Protein AF-A0A0P9F5Q3-F1 (afdb_monomer_lite)

Foldseek 3Di:
DPADPPQADQWAWADQPPDDVPPDQFFTWTDDFQWTKGWRAADPDPPPDWGKTKIKIKFKDFLLDTGNVSFPHWGWNDGDNFKTWIWTHHDQKTKIWMWGDDHRPDIDIDIDMDPTPDMDIDIDIDTGTGPPCPPPQQDWDWDDDPAAIFIARNPGGTPDGDDDPDDDQADDDDDDDDDSVVVNDDHDRDDPPD

Secondary structure (DSSP, 8-state):
-PPPSSS--TT-EE--TT-BTTTB-PPEEEE-SSEEEEEE-----SSTT----EEEEEEEEETTB-SGGGSSEEEEEEE-SSEEEEEEEETTEEEEEEEEEETTTEEEEEEEEES-S-EEEEEEEEE--STT--S----EEEEEETTEEEEEETTTEEEEEE--SS--S-----SSSPPHHHHHS--PPPPS--

Structure (mmCIF, N/CA/C/O backbone):
data_AF-A0A0P9F5Q3-F1
#
_entry.id   AF-A0A0P9F5Q3-F1
#
loop_
_atom_site.group_PDB
_atom_site.id
_atom_site.type_symbol
_atom_site.label_atom_id
_atom_site.label_alt_id
_atom_site.label_comp_id
_atom_site.label_asym_id
_atom_site.label_entity_id
_atom_site.label_seq_id
_atom_site.pdbx_PDB_ins_code
_atom_site.Cartn_x
_atom_site.Cartn_y
_atom_site.Cartn_z
_atom_site.occupancy
_atom_site.B_iso_or_equiv
_atom_site.auth_seq_id
_atom_site.auth_comp_id
_atom_site.auth_asym_id
_atom_site.auth_atom_id
_atom_site.pdbx_PDB_model_num
ATOM 1 N N . MET A 1 1 ? -17.879 12.927 4.476 1.00 41.53 1 MET A N 1
ATOM 2 C CA . MET A 1 1 ? -17.386 14.194 5.060 1.00 41.53 1 MET A CA 1
ATOM 3 C C . MET A 1 1 ? -16.219 14.690 4.220 1.00 41.53 1 MET A C 1
ATOM 5 O O . MET A 1 1 ? -15.557 13.841 3.629 1.00 41.53 1 MET A O 1
ATOM 9 N N . PRO A 1 2 ? -15.977 16.007 4.103 1.00 40.19 2 PRO A N 1
ATOM 10 C CA . PRO A 1 2 ? -14.722 16.487 3.540 1.00 40.19 2 PRO A CA 1
ATOM 11 C C . PRO A 1 2 ? -13.557 15.996 4.407 1.00 40.19 2 PRO A C 1
ATOM 13 O O . PRO A 1 2 ? -13.661 15.913 5.628 1.00 40.19 2 PRO A O 1
ATOM 16 N N . PHE A 1 3 ? -12.488 15.606 3.731 1.00 48.81 3 PHE A N 1
ATOM 17 C CA . PHE A 1 3 ? -11.283 15.021 4.298 1.00 48.81 3 PHE A CA 1
ATOM 18 C C . PHE A 1 3 ? -10.510 16.096 5.103 1.00 48.81 3 PHE A C 1
ATOM 20 O O . PHE A 1 3 ? -10.423 17.225 4.608 1.00 48.81 3 PHE A O 1
ATOM 27 N N . PRO A 1 4 ? -10.023 15.829 6.334 1.00 51.34 4 PRO A N 1
ATOM 28 C CA . PRO A 1 4 ? -9.535 16.879 7.232 1.00 51.34 4 PRO A CA 1
ATOM 29 C C . PRO A 1 4 ? -8.265 17.557 6.675 1.00 51.34 4 PRO A C 1
ATOM 31 O O . PRO A 1 4 ? -7.307 16.859 6.344 1.00 51.34 4 PRO A O 1
ATOM 34 N N . PRO A 1 5 ? -8.246 18.899 6.545 1.00 50.94 5 PRO A N 1
ATOM 35 C CA . PRO A 1 5 ? -7.195 19.630 5.828 1.00 50.94 5 PRO A CA 1
ATOM 36 C C . PRO A 1 5 ? -5.817 19.638 6.512 1.00 50.94 5 PRO A C 1
ATOM 38 O O . PRO A 1 5 ? -4.830 19.839 5.810 1.00 50.94 5 PRO A O 1
ATOM 41 N N . ASP A 1 6 ? -5.740 19.374 7.822 1.00 57.91 6 ASP A N 1
ATOM 42 C CA . ASP A 1 6 ? -4.493 19.473 8.605 1.00 57.91 6 ASP A CA 1
ATOM 43 C C . ASP A 1 6 ? -4.018 18.136 9.215 1.00 57.91 6 ASP A C 1
ATOM 45 O O . ASP A 1 6 ? -2.893 18.050 9.698 1.00 57.91 6 ASP A O 1
ATOM 49 N N . ASP A 1 7 ? -4.835 17.077 9.152 1.00 59.09 7 ASP A N 1
ATOM 50 C CA . ASP A 1 7 ? -4.537 15.759 9.753 1.00 59.09 7 ASP A CA 1
ATOM 51 C C . ASP A 1 7 ? -4.041 14.722 8.729 1.00 59.09 7 ASP A C 1
ATOM 53 O O . ASP A 1 7 ? -3.937 13.525 9.012 1.00 59.09 7 ASP A O 1
ATOM 57 N N . TYR A 1 8 ? -3.743 15.159 7.505 1.00 55.00 8 TYR A N 1
ATOM 58 C CA . TYR A 1 8 ? -3.221 14.302 6.450 1.00 55.00 8 TYR A CA 1
ATOM 59 C C . TYR A 1 8 ? -2.423 15.099 5.436 1.00 55.00 8 TYR A C 1
ATOM 61 O O . TYR A 1 8 ? -2.858 16.154 4.982 1.00 55.00 8 TYR A O 1
ATOM 69 N N . THR A 1 9 ? -1.301 14.541 4.996 1.00 54.16 9 THR A N 1
ATOM 70 C CA . THR A 1 9 ? -0.573 15.039 3.833 1.00 54.16 9 THR A CA 1
ATOM 71 C C . THR A 1 9 ? -1.152 14.368 2.582 1.00 54.16 9 THR A C 1
ATOM 73 O O . THR A 1 9 ? -0.770 13.231 2.270 1.00 54.16 9 THR A O 1
ATOM 76 N N . PRO A 1 10 ? -2.078 15.004 1.828 1.00 52.25 10 PRO A N 1
ATOM 77 C CA . PRO A 1 10 ? -2.448 14.485 0.521 1.00 52.25 10 PRO A CA 1
ATOM 78 C C . PRO A 1 10 ? -1.175 14.371 -0.316 1.00 52.25 10 PRO A C 1
ATOM 80 O O . PRO A 1 10 ? -0.443 15.344 -0.485 1.00 52.25 10 PRO A O 1
ATOM 83 N N . HIS A 1 11 ? -0.908 13.160 -0.814 1.00 60.78 11 HIS A N 1
ATOM 84 C CA . HIS A 1 11 ? 0.294 12.809 -1.580 1.00 60.78 11 HIS A CA 1
ATOM 85 C C . HIS A 1 11 ? 1.592 12.655 -0.765 1.00 60.78 11 HIS A C 1
ATOM 87 O O . HIS A 1 11 ? 2.673 12.988 -1.259 1.00 60.78 11 HIS A O 1
ATOM 93 N N . GLY A 1 12 ? 1.506 12.103 0.451 1.00 69.00 12 GLY A N 1
ATOM 94 C CA . GLY A 1 12 ? 2.666 11.569 1.167 1.00 69.00 12 GLY A CA 1
ATOM 95 C C . GLY A 1 12 ? 3.555 10.674 0.290 1.00 69.00 12 GLY A C 1
ATOM 96 O O . GLY A 1 12 ? 3.093 10.022 -0.650 1.00 69.00 12 GLY A O 1
ATOM 97 N N . TYR A 1 13 ? 4.852 10.657 0.576 1.00 78.81 13 TYR A N 1
ATOM 98 C CA . TYR A 1 13 ? 5.831 9.840 -0.138 1.00 78.81 13 TYR A CA 1
ATOM 99 C C . TYR A 1 13 ? 6.798 9.202 0.852 1.00 78.81 13 TYR A C 1
ATOM 101 O O . TYR A 1 13 ? 7.083 9.787 1.899 1.00 78.81 13 TYR A O 1
ATOM 109 N N . LEU A 1 14 ? 7.290 8.022 0.485 1.00 81.88 14 LEU A N 1
ATOM 110 C CA . LEU A 1 14 ? 8.455 7.399 1.099 1.00 81.88 14 LEU A CA 1
ATOM 111 C C . LEU A 1 14 ? 9.639 7.591 0.152 1.00 81.88 14 LEU A C 1
ATOM 113 O O . LEU A 1 14 ? 9.495 7.492 -1.071 1.00 81.88 14 LEU A O 1
ATOM 117 N N . ASP A 1 15 ? 10.790 7.922 0.720 1.00 78.81 15 ASP A N 1
ATOM 118 C CA . ASP A 1 15 ? 12.027 8.094 -0.021 1.00 78.81 15 ASP A CA 1
ATOM 119 C C . ASP A 1 15 ? 12.494 6.738 -0.541 1.00 78.81 15 ASP A C 1
ATOM 121 O O . ASP A 1 15 ? 12.524 5.749 0.187 1.00 78.81 15 ASP A O 1
ATOM 125 N N . VAL A 1 16 ? 12.830 6.698 -1.826 1.00 77.50 16 VAL A N 1
ATOM 126 C CA . VAL A 1 16 ? 13.394 5.520 -2.481 1.00 77.50 16 VAL A CA 1
ATOM 127 C C . VAL A 1 16 ? 14.864 5.865 -2.698 1.00 77.50 16 VAL A C 1
ATOM 129 O O . VAL A 1 16 ? 15.156 6.613 -3.631 1.00 77.50 16 VAL A O 1
ATOM 132 N N . PRO A 1 17 ? 15.804 5.378 -1.865 1.00 70.06 17 PRO A N 1
ATOM 133 C CA . PRO A 1 17 ? 17.168 5.915 -1.810 1.00 70.06 17 PRO A CA 1
ATOM 134 C C . PRO A 1 17 ? 17.915 5.882 -3.146 1.00 70.06 17 PRO A C 1
ATOM 136 O O . PRO A 1 17 ? 18.711 6.770 -3.447 1.00 70.06 17 PRO A O 1
ATOM 139 N N . ALA A 1 18 ? 17.660 4.859 -3.966 1.00 68.75 18 ALA A N 1
ATOM 140 C CA . ALA A 1 18 ? 18.261 4.737 -5.287 1.00 68.75 18 ALA A CA 1
ATOM 141 C C . ALA A 1 18 ? 17.457 5.425 -6.405 1.00 68.75 18 ALA A C 1
ATOM 143 O O . ALA A 1 18 ? 17.913 5.422 -7.549 1.00 68.75 18 ALA A O 1
ATOM 144 N N . HIS A 1 19 ? 16.289 6.015 -6.124 1.00 68.69 19 HIS A N 1
ATOM 145 C CA . HIS A 1 19 ? 15.490 6.692 -7.139 1.00 68.69 19 HIS A CA 1
ATOM 146 C C . HIS A 1 19 ? 16.245 7.890 -7.698 1.00 68.69 19 HIS A C 1
ATOM 148 O O . HIS A 1 19 ? 16.453 8.915 -7.050 1.00 68.69 19 HIS A O 1
ATOM 154 N N . THR A 1 20 ? 16.590 7.787 -8.974 1.00 59.16 20 THR A N 1
ATOM 155 C CA . THR A 1 20 ? 17.034 8.933 -9.749 1.00 59.16 20 THR A CA 1
ATOM 156 C C . THR A 1 20 ? 16.387 8.837 -11.115 1.00 59.16 20 THR A C 1
ATOM 158 O O 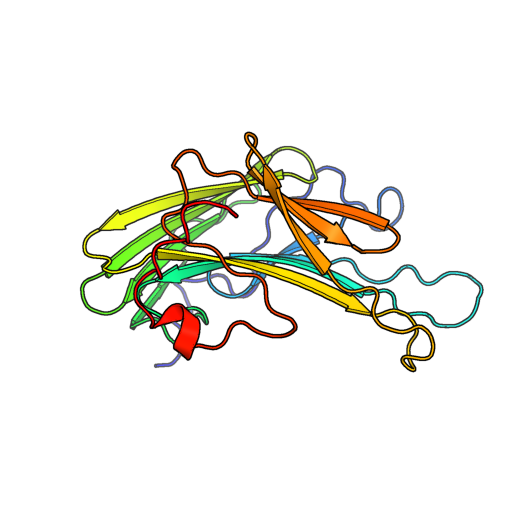. THR A 1 20 ? 16.547 7.851 -11.830 1.00 59.16 20 THR A O 1
ATOM 161 N N . ARG A 1 21 ? 15.703 9.901 -11.542 1.00 57.97 21 ARG A N 1
ATOM 162 C CA . ARG A 1 21 ? 15.015 9.920 -12.843 1.00 57.97 21 ARG A CA 1
ATOM 163 C C . ARG A 1 21 ? 15.916 9.527 -14.030 1.00 57.97 21 ARG A C 1
ATOM 165 O O . ARG A 1 21 ? 15.401 9.129 -15.067 1.00 57.97 21 ARG A O 1
ATOM 172 N N . LYS A 1 22 ? 17.241 9.677 -13.898 1.00 51.53 22 LYS A N 1
ATOM 173 C CA . LYS A 1 22 ? 18.222 9.478 -14.974 1.00 51.53 22 LYS A CA 1
ATOM 174 C C . LYS A 1 22 ? 19.127 8.247 -14.819 1.00 51.53 22 LYS A C 1
ATOM 176 O O . LYS A 1 22 ? 19.555 7.734 -15.845 1.00 51.53 22 LYS A O 1
ATOM 181 N N . LEU A 1 23 ? 19.462 7.810 -13.599 1.00 48.75 23 LEU A N 1
ATOM 182 C CA . LEU A 1 23 ? 20.447 6.731 -13.387 1.00 48.75 23 LEU A CA 1
ATOM 183 C C . LEU A 1 23 ? 19.798 5.424 -12.935 1.00 48.75 23 LEU A C 1
ATOM 185 O O . LEU A 1 23 ? 20.315 4.360 -13.256 1.00 48.75 23 LEU A O 1
ATOM 189 N N . ASN A 1 24 ? 18.673 5.495 -12.223 1.00 55.97 24 ASN A N 1
ATOM 190 C CA . ASN A 1 24 ? 17.935 4.317 -11.804 1.00 55.97 24 ASN A CA 1
ATOM 191 C C . ASN A 1 24 ? 16.433 4.636 -11.735 1.00 55.97 24 ASN A C 1
ATOM 193 O O . ASN A 1 24 ? 15.977 5.270 -10.775 1.00 55.97 24 ASN A O 1
ATOM 197 N N . PRO A 1 25 ? 15.656 4.232 -12.751 1.00 53.34 25 PRO A N 1
ATOM 198 C CA . PRO A 1 25 ? 14.246 4.576 -12.898 1.00 53.34 25 PRO A CA 1
ATOM 199 C C . PRO A 1 25 ? 13.336 3.746 -11.997 1.00 53.34 25 PRO A C 1
ATOM 201 O O . PRO A 1 25 ? 12.232 3.371 -12.391 1.00 53.34 25 PRO A O 1
ATOM 204 N N . LEU A 1 26 ? 13.799 3.448 -10.787 1.00 63.12 26 LEU A N 1
ATOM 205 C CA . LEU A 1 26 ? 12.941 2.924 -9.743 1.00 63.12 26 LEU A CA 1
ATOM 206 C C . LEU A 1 26 ? 11.756 3.872 -9.586 1.00 63.12 26 LEU A C 1
ATOM 208 O O . LEU A 1 26 ? 11.912 5.089 -9.681 1.00 63.12 26 LEU A O 1
ATOM 212 N N . GLY A 1 27 ? 10.558 3.332 -9.412 1.00 66.75 27 GLY A N 1
ATOM 213 C CA . GLY A 1 27 ? 9.369 4.142 -9.210 1.00 66.75 27 GLY A CA 1
ATOM 214 C C . GLY A 1 27 ? 9.485 4.968 -7.930 1.00 66.75 27 GLY A C 1
ATOM 215 O O . GLY A 1 27 ? 10.246 4.632 -7.027 1.00 66.75 27 GLY A O 1
ATOM 216 N N . VAL A 1 28 ? 8.714 6.049 -7.836 1.00 74.44 28 VAL A N 1
ATOM 217 C CA . VAL A 1 28 ? 8.544 6.765 -6.560 1.00 74.44 28 VAL A CA 1
ATOM 218 C C . VAL A 1 28 ? 7.416 6.098 -5.788 1.00 74.44 28 VAL A C 1
ATOM 220 O O . VAL A 1 28 ? 6.356 5.847 -6.366 1.00 74.44 28 VAL A O 1
ATOM 223 N N . LEU A 1 29 ? 7.611 5.851 -4.495 1.00 85.12 29 LEU A N 1
ATOM 224 C CA . LEU A 1 29 ? 6.584 5.282 -3.632 1.00 85.12 29 LEU A CA 1
ATOM 225 C C . LEU A 1 29 ? 5.705 6.403 -3.059 1.00 85.12 29 LEU A C 1
ATOM 227 O O . LEU A 1 29 ? 6.156 7.228 -2.264 1.00 85.12 29 LEU A O 1
ATOM 231 N N . ARG A 1 30 ? 4.449 6.474 -3.508 1.00 85.12 30 ARG A N 1
ATOM 232 C CA . ARG A 1 30 ? 3.496 7.531 -3.126 1.00 85.12 30 ARG A CA 1
ATOM 233 C C . ARG A 1 30 ? 2.290 6.952 -2.414 1.00 85.12 30 ARG A C 1
ATOM 235 O O . ARG A 1 30 ? 1.864 5.848 -2.754 1.00 85.12 30 ARG A O 1
ATOM 242 N N . SER A 1 31 ? 1.724 7.709 -1.480 1.00 86.38 31 SER A N 1
ATOM 243 C CA . SER A 1 31 ? 0.493 7.302 -0.819 1.00 86.38 31 SER A CA 1
ATOM 244 C C . SER A 1 31 ? -0.640 7.168 -1.839 1.00 86.38 31 SER A C 1
ATOM 246 O O . SER A 1 31 ? -0.791 7.970 -2.770 1.00 86.38 31 SER A O 1
ATOM 248 N N . HIS A 1 32 ? -1.411 6.099 -1.692 1.00 86.81 32 HIS A N 1
ATOM 249 C CA . HIS A 1 32 ? -2.555 5.768 -2.522 1.00 86.81 32 HIS A CA 1
ATOM 250 C C . HIS A 1 32 ? -3.609 5.096 -1.644 1.00 86.81 32 HIS A C 1
ATOM 252 O O . HIS A 1 32 ? -3.440 3.950 -1.236 1.00 86.81 32 HIS A O 1
ATOM 258 N N . ASP A 1 33 ? -4.677 5.838 -1.347 1.00 89.50 33 ASP A N 1
ATOM 259 C CA . ASP A 1 33 ? -5.628 5.504 -0.285 1.00 89.50 33 ASP A CA 1
ATOM 260 C C . ASP A 1 33 ? -4.909 5.204 1.051 1.00 89.50 33 ASP A C 1
ATOM 262 O O . ASP A 1 33 ? -3.912 5.855 1.365 1.00 89.50 33 ASP A O 1
ATOM 266 N N . ALA A 1 34 ? -5.400 4.240 1.835 1.00 90.94 34 ALA A N 1
ATOM 267 C CA . ALA A 1 34 ? -4.752 3.731 3.042 1.00 90.94 34 ALA A CA 1
ATOM 268 C C . ALA A 1 34 ? -3.584 2.784 2.697 1.00 90.94 34 ALA A C 1
ATOM 270 O O . ALA A 1 34 ? -3.550 1.616 3.098 1.00 90.94 34 ALA A O 1
ATOM 271 N N . GLY A 1 35 ? -2.642 3.269 1.892 1.00 91.81 35 GLY A N 1
ATOM 272 C CA . GLY A 1 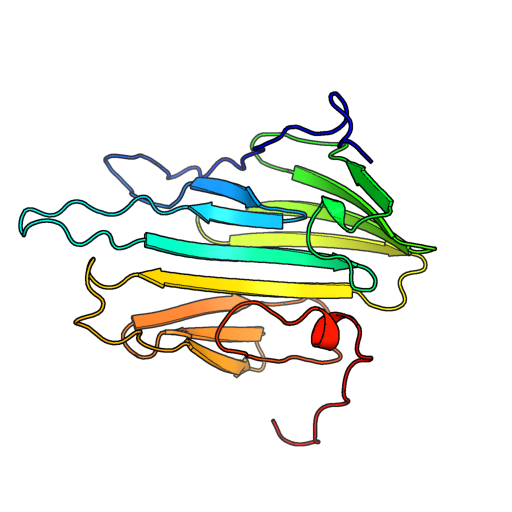35 ? -1.502 2.490 1.440 1.00 91.81 35 GLY A CA 1
ATOM 273 C C . GLY A 1 35 ? -0.560 3.231 0.517 1.00 91.81 35 GLY A C 1
ATOM 274 O O . GLY A 1 35 ? -0.559 4.461 0.456 1.00 91.81 35 GLY A O 1
ATOM 275 N N . PHE A 1 36 ? 0.265 2.465 -0.190 1.00 90.50 36 PHE A N 1
ATOM 276 C CA . PHE A 1 36 ? 1.314 2.987 -1.054 1.00 90.50 36 PHE A CA 1
ATOM 277 C C . PHE A 1 36 ? 1.327 2.305 -2.410 1.00 90.50 36 PHE A C 1
ATOM 279 O O . PHE A 1 36 ? 1.004 1.127 -2.553 1.00 90.50 36 PHE A O 1
ATOM 286 N N . ARG A 1 37 ? 1.732 3.079 -3.413 1.00 86.25 37 ARG A N 1
ATOM 287 C CA . ARG A 1 37 ? 1.875 2.646 -4.793 1.00 86.25 37 ARG A CA 1
ATOM 288 C C . ARG A 1 37 ? 3.234 3.055 -5.324 1.00 86.25 37 ARG A C 1
ATOM 290 O O . ARG A 1 37 ? 3.574 4.242 -5.289 1.00 86.25 37 ARG A O 1
ATOM 297 N N . TRP A 1 38 ? 3.976 2.107 -5.881 1.00 82.25 38 TRP A N 1
ATOM 298 C CA . TRP A 1 38 ? 5.099 2.460 -6.728 1.00 82.25 38 TRP A CA 1
ATOM 299 C C . TRP A 1 38 ? 4.575 3.043 -8.031 1.00 82.25 38 TRP A C 1
ATOM 301 O O . TRP A 1 38 ? 3.836 2.408 -8.786 1.00 82.25 38 TRP A O 1
ATOM 311 N N . HIS A 1 39 ? 4.969 4.279 -8.291 1.00 71.00 39 HIS A N 1
ATOM 312 C CA . HIS A 1 39 ? 4.686 4.959 -9.533 1.00 71.00 39 HIS A CA 1
ATOM 313 C C . HIS A 1 39 ? 5.922 4.922 -10.426 1.00 71.00 39 HIS A C 1
ATOM 315 O O . HIS A 1 39 ? 6.887 5.645 -10.169 1.00 71.00 39 HIS A O 1
ATOM 321 N N . PHE A 1 40 ? 5.871 4.121 -11.490 1.00 67.38 40 PHE A N 1
ATOM 322 C CA . PHE A 1 40 ? 6.896 4.096 -12.529 1.00 67.38 40 PHE A CA 1
ATOM 323 C C . PHE A 1 40 ? 6.448 4.970 -13.708 1.00 67.38 40 PHE A C 1
ATOM 325 O O . PHE A 1 40 ? 5.560 4.570 -14.469 1.00 67.38 40 PHE A O 1
ATOM 332 N N . PRO A 1 41 ? 7.001 6.186 -13.871 1.00 54.34 41 PRO A N 1
ATOM 333 C CA . PRO A 1 41 ? 6.750 6.971 -15.067 1.00 54.34 41 PRO A CA 1
ATOM 334 C C . PRO A 1 41 ? 7.455 6.303 -16.255 1.00 54.34 41 PRO A C 1
ATOM 336 O O . PRO A 1 41 ? 8.658 6.062 -16.210 1.00 54.34 41 PRO A O 1
ATOM 339 N N . ALA A 1 42 ? 6.685 6.007 -17.302 1.00 51.88 42 ALA A N 1
ATOM 340 C CA . ALA A 1 42 ? 7.110 5.284 -18.497 1.00 51.88 42 ALA A CA 1
ATOM 341 C C . ALA A 1 42 ? 8.491 5.682 -19.047 1.00 51.88 42 ALA A C 1
ATOM 343 O O . ALA A 1 42 ? 8.805 6.870 -19.185 1.00 51.88 42 ALA A O 1
ATOM 344 N N . PHE A 1 43 ? 9.277 4.682 -19.455 1.00 50.78 43 PHE A N 1
ATOM 345 C CA . PHE A 1 43 ? 10.481 4.894 -20.253 1.00 50.78 43 PHE A CA 1
ATOM 346 C C . PHE A 1 43 ? 10.087 5.292 -21.681 1.00 50.78 43 PHE A C 1
ATOM 348 O O . PHE A 1 43 ? 9.587 4.482 -22.457 1.00 50.78 43 PHE A O 1
ATOM 355 N N . ALA A 1 44 ? 10.316 6.551 -22.054 1.00 45.41 44 ALA A N 1
ATOM 356 C CA . ALA A 1 44 ? 10.205 6.986 -23.443 1.00 45.41 44 ALA A CA 1
ATOM 357 C C . ALA A 1 44 ? 11.467 6.551 -24.215 1.00 45.41 44 ALA A C 1
ATOM 359 O O . ALA A 1 44 ? 12.468 7.266 -24.236 1.00 45.41 44 ALA A O 1
ATOM 360 N N . GLY A 1 45 ? 11.444 5.354 -24.809 1.00 52.78 45 GLY A N 1
ATOM 361 C CA . GLY A 1 45 ? 12.479 4.886 -25.740 1.00 52.78 45 GLY A CA 1
ATOM 362 C C . GLY A 1 45 ? 12.358 5.503 -27.145 1.00 52.78 45 GLY A C 1
ATOM 363 O O . GLY A 1 45 ? 11.330 6.083 -27.492 1.00 52.78 45 GLY A O 1
ATOM 364 N N . MET A 1 46 ? 13.405 5.356 -27.977 1.00 42.91 46 MET A N 1
ATOM 365 C CA . MET A 1 46 ? 13.475 5.932 -29.340 1.00 42.91 46 MET A CA 1
ATOM 366 C C . MET A 1 46 ? 12.427 5.384 -30.327 1.00 42.91 46 MET A C 1
ATOM 368 O O . MET A 1 46 ? 12.146 6.032 -31.332 1.00 42.91 46 MET A O 1
ATOM 372 N N . TYR A 1 47 ? 11.806 4.235 -30.048 1.00 44.62 47 TYR A N 1
ATOM 373 C CA . TYR A 1 47 ? 10.687 3.722 -30.841 1.00 44.62 47 TYR A CA 1
ATOM 374 C C . TYR A 1 47 ? 9.354 4.242 -30.292 1.00 44.62 47 TYR A C 1
ATOM 376 O O . TYR A 1 47 ? 8.661 3.565 -29.538 1.00 44.62 47 TYR A O 1
ATOM 384 N N . GLY A 1 48 ? 9.038 5.482 -30.674 1.00 39.44 48 GLY A N 1
ATOM 385 C CA . GLY A 1 48 ? 7.698 6.074 -30.729 1.00 39.44 48 GLY A CA 1
ATOM 386 C C . GLY A 1 48 ? 6.629 5.516 -29.782 1.00 39.44 48 GLY A C 1
ATOM 387 O O . GLY A 1 48 ? 5.751 4.771 -30.201 1.00 39.44 48 GLY A O 1
ATOM 388 N N . GLY A 1 49 ? 6.620 5.988 -28.534 1.00 43.91 49 GLY A N 1
ATOM 389 C CA . GLY A 1 49 ? 5.355 6.260 -27.838 1.00 43.91 49 GLY A CA 1
ATOM 390 C C . GLY A 1 49 ? 4.717 5.148 -27.002 1.00 43.91 49 GLY A C 1
ATOM 391 O O . GLY A 1 49 ? 3.575 5.323 -26.574 1.00 43.91 49 GLY A O 1
ATOM 392 N N . ARG A 1 50 ? 5.405 4.044 -26.696 1.00 48.59 50 ARG A N 1
ATOM 393 C CA . ARG A 1 50 ? 4.858 3.049 -25.757 1.00 48.59 50 ARG A CA 1
ATOM 394 C C . ARG A 1 50 ? 4.969 3.563 -24.318 1.00 48.59 50 ARG A C 1
ATOM 396 O O . ARG A 1 50 ? 6.043 3.592 -23.728 1.00 48.59 50 ARG A O 1
ATOM 403 N N . ARG A 1 51 ? 3.845 4.037 -23.772 1.00 52.31 51 ARG A N 1
ATOM 404 C CA . ARG A 1 51 ? 3.706 4.398 -22.357 1.00 52.31 51 ARG A CA 1
ATOM 405 C C . ARG A 1 51 ? 3.553 3.120 -21.539 1.00 52.31 51 ARG A C 1
ATOM 407 O O . ARG A 1 51 ? 2.437 2.742 -21.210 1.00 52.31 51 ARG A O 1
ATOM 414 N N . GLU A 1 52 ? 4.661 2.464 -21.229 1.00 48.62 52 GLU A N 1
ATOM 415 C CA . GLU A 1 52 ? 4.645 1.401 -20.228 1.00 48.62 52 GLU A CA 1
ATOM 416 C C . GLU A 1 52 ? 4.523 2.036 -18.847 1.00 48.62 52 GLU A C 1
ATOM 418 O O . GLU A 1 52 ? 5.482 2.592 -18.316 1.00 48.62 52 GLU A O 1
ATOM 423 N N . SER A 1 53 ? 3.317 2.036 -18.284 1.00 59.28 53 SER A N 1
ATOM 424 C CA . SER A 1 53 ? 3.132 2.342 -16.869 1.00 59.28 53 SER A CA 1
ATOM 425 C C . SER A 1 53 ? 2.960 1.044 -16.109 1.00 59.28 53 SER A C 1
ATOM 427 O O . SER A 1 53 ? 2.032 0.289 -16.388 1.00 59.28 53 SER A O 1
ATOM 429 N N . TYR A 1 54 ? 3.842 0.830 -15.142 1.00 63.47 54 TYR A N 1
ATOM 430 C CA . TYR A 1 54 ? 3.716 -0.207 -14.134 1.00 63.47 54 TYR A CA 1
ATOM 431 C C . TYR A 1 54 ? 3.340 0.450 -12.806 1.00 63.47 54 TYR A C 1
ATOM 433 O O . TYR A 1 54 ? 3.883 1.496 -12.423 1.00 63.47 54 TYR A O 1
ATOM 441 N N . ARG A 1 55 ? 2.373 -0.149 -12.119 1.00 74.19 55 ARG A N 1
ATOM 442 C CA . ARG A 1 55 ? 2.006 0.206 -10.753 1.00 74.19 55 ARG A CA 1
ATOM 443 C C . ARG A 1 55 ? 1.890 -1.072 -9.945 1.00 74.19 55 ARG A C 1
ATOM 445 O O . ARG A 1 55 ? 1.081 -1.920 -10.296 1.00 74.19 55 ARG A O 1
ATOM 452 N N . ALA A 1 56 ? 2.649 -1.167 -8.861 1.00 77.69 56 ALA A N 1
ATOM 453 C CA . ALA A 1 56 ? 2.341 -2.069 -7.759 1.00 77.69 56 ALA A CA 1
ATOM 454 C C . ALA A 1 56 ? 1.834 -1.232 -6.593 1.00 77.69 56 ALA A C 1
ATOM 456 O O . ALA A 1 56 ? 2.455 -0.219 -6.260 1.00 77.69 56 ALA A O 1
ATOM 457 N N . SER A 1 57 ? 0.730 -1.632 -5.973 1.00 85.81 57 SER A N 1
ATOM 458 C CA . SER A 1 57 ? 0.277 -1.034 -4.717 1.00 85.81 57 SER A CA 1
ATOM 459 C C . SER A 1 57 ? -0.030 -2.071 -3.663 1.00 85.81 57 SER A C 1
ATOM 461 O O . SER A 1 57 ? -0.512 -3.148 -3.987 1.00 85.81 57 SER A O 1
ATOM 463 N N . LEU A 1 58 ? 0.193 -1.687 -2.409 1.00 89.00 58 LEU A N 1
ATOM 464 C CA . LEU A 1 58 ? -0.279 -2.380 -1.222 1.00 89.00 58 LEU A CA 1
ATOM 465 C C . LEU A 1 58 ? -1.160 -1.413 -0.433 1.00 89.00 58 LEU A C 1
ATOM 467 O O . LEU A 1 58 ? -0.724 -0.308 -0.100 1.00 89.00 58 LEU A O 1
ATOM 471 N N . ARG A 1 59 ? -2.400 -1.821 -0.160 1.00 92.00 59 ARG A N 1
ATOM 472 C CA . ARG A 1 59 ? -3.377 -1.047 0.613 1.00 92.00 59 ARG A CA 1
ATOM 473 C C . ARG A 1 59 ? -4.013 -1.887 1.702 1.00 92.00 59 ARG A C 1
ATOM 475 O O . ARG A 1 59 ? -4.168 -3.098 1.551 1.00 92.00 59 ARG A O 1
ATOM 482 N N . VAL A 1 60 ? -4.447 -1.202 2.751 1.00 92.56 60 VAL A N 1
ATOM 483 C CA . VAL A 1 60 ? -5.200 -1.788 3.856 1.00 92.56 60 VAL A CA 1
ATOM 484 C C . VAL A 1 60 ? -6.680 -1.512 3.663 1.00 92.56 60 VAL A C 1
ATOM 486 O O . VAL A 1 60 ? -7.080 -0.365 3.468 1.00 92.56 60 VAL A O 1
ATOM 489 N N . ALA A 1 61 ? -7.487 -2.564 3.760 1.00 92.94 61 ALA A N 1
ATOM 490 C CA . ALA A 1 61 ? -8.916 -2.456 3.984 1.00 92.94 61 ALA A CA 1
ATOM 491 C C . ALA A 1 61 ? -9.264 -2.842 5.428 1.00 92.94 61 ALA A C 1
ATOM 493 O O . ALA A 1 61 ? -8.735 -3.821 5.958 1.00 92.94 61 ALA A O 1
ATOM 494 N N . LEU A 1 62 ? -10.176 -2.083 6.036 1.00 93.00 62 LEU A N 1
ATOM 495 C CA . LEU A 1 62 ? -10.672 -2.285 7.398 1.00 93.00 62 LEU A CA 1
ATOM 496 C C . LEU A 1 62 ? -12.195 -2.385 7.361 1.00 93.00 62 LEU A C 1
ATOM 498 O O . LEU A 1 62 ? -12.853 -1.430 6.950 1.00 93.00 62 LEU A O 1
ATOM 502 N N . ASP A 1 63 ? -12.749 -3.531 7.757 1.00 91.44 63 ASP A N 1
ATOM 503 C CA . ASP A 1 63 ? -14.197 -3.779 7.795 1.00 91.44 63 ASP A CA 1
ATOM 504 C C . ASP A 1 63 ? -14.923 -3.321 6.506 1.00 91.44 63 ASP A C 1
ATOM 506 O O . ASP A 1 63 ? -15.952 -2.643 6.527 1.00 91.44 63 ASP A O 1
ATOM 510 N N . GLY A 1 64 ? -14.336 -3.657 5.351 1.00 88.19 64 GLY A N 1
ATOM 511 C CA . GLY A 1 64 ? -14.861 -3.339 4.018 1.00 88.19 64 GLY A CA 1
ATOM 512 C C . GLY A 1 64 ? -14.541 -1.933 3.486 1.00 88.19 64 GLY A C 1
ATOM 513 O O . GLY A 1 64 ? -14.737 -1.683 2.294 1.00 88.19 64 GLY A O 1
ATOM 514 N N . ALA A 1 65 ? -14.012 -1.018 4.306 1.00 90.88 65 ALA A N 1
ATOM 515 C CA . ALA A 1 65 ? -13.517 0.278 3.841 1.00 90.88 65 ALA A CA 1
ATOM 516 C C . ALA A 1 65 ? -12.115 0.126 3.233 1.00 90.88 65 ALA A C 1
ATOM 518 O O . ALA A 1 65 ? -11.210 -0.362 3.899 1.00 90.88 65 ALA A O 1
ATOM 519 N N . LEU A 1 66 ? -11.935 0.548 1.977 1.00 89.69 66 LEU A N 1
ATOM 520 C CA . LEU A 1 66 ? -10.654 0.476 1.248 1.00 89.69 66 LEU A CA 1
ATOM 521 C C . LEU A 1 66 ? -10.193 1.849 0.753 1.00 89.69 66 LEU A C 1
ATOM 523 O O . LEU A 1 66 ? -9.021 2.203 0.863 1.00 89.69 66 LEU A O 1
ATOM 527 N N . VAL A 1 67 ? -11.112 2.626 0.178 1.00 88.38 67 VAL A N 1
ATOM 528 C CA . VAL A 1 67 ? -10.823 3.987 -0.285 1.00 88.38 67 VAL A CA 1
ATOM 529 C C . VAL A 1 67 ? -10.893 4.911 0.920 1.00 88.38 67 VAL A C 1
ATOM 531 O O . VAL A 1 67 ? -11.816 4.785 1.717 1.00 88.38 67 VAL A O 1
ATOM 534 N N . LEU A 1 68 ? -9.986 5.885 1.036 1.00 88.50 68 LEU A N 1
ATOM 535 C CA . LEU A 1 68 ? -9.914 6.776 2.210 1.00 88.50 68 LEU A CA 1
ATOM 536 C C . LEU A 1 68 ? -11.253 7.434 2.589 1.00 88.50 68 LEU A C 1
ATOM 538 O O . LEU A 1 68 ? -11.540 7.638 3.762 1.00 88.50 68 LEU A O 1
ATOM 542 N N . ARG A 1 69 ? -12.095 7.737 1.596 1.00 88.62 69 ARG A N 1
ATOM 543 C CA . ARG A 1 69 ? -13.430 8.327 1.796 1.00 88.62 69 ARG A CA 1
ATOM 544 C C . ARG A 1 69 ? -14.467 7.378 2.410 1.00 88.62 69 ARG A C 1
ATOM 546 O O . ARG A 1 69 ? -15.531 7.848 2.801 1.00 88.62 69 ARG A O 1
ATOM 553 N N . ASP A 1 70 ? -14.206 6.074 2.375 1.00 89.94 70 ASP A N 1
ATOM 554 C CA . ASP A 1 70 ? -15.107 5.033 2.874 1.00 89.94 70 ASP A CA 1
ATOM 555 C C . ASP A 1 70 ? -14.906 4.786 4.379 1.00 89.94 70 ASP A C 1
ATOM 557 O O . ASP A 1 70 ? -15.792 4.225 5.017 1.00 89.94 70 ASP A O 1
ATOM 561 N N . PHE A 1 71 ? -13.768 5.215 4.938 1.00 91.38 71 PHE A N 1
ATOM 562 C CA . PHE A 1 71 ? -13.494 5.162 6.371 1.00 91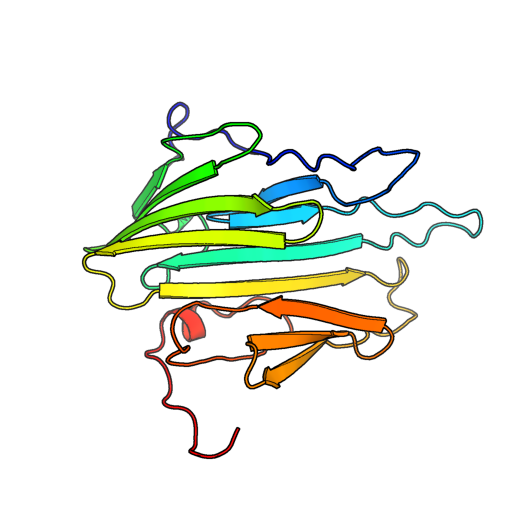.38 71 PHE A CA 1
ATOM 563 C C . PHE A 1 71 ? -14.294 6.238 7.111 1.00 91.38 71 PHE A C 1
ATOM 565 O O . PHE A 1 71 ? -14.438 7.368 6.632 1.00 91.38 71 PHE A O 1
ATOM 572 N N . ALA A 1 72 ? -14.776 5.908 8.308 1.00 93.38 72 ALA A N 1
ATOM 573 C CA . ALA A 1 72 ? -15.418 6.868 9.201 1.00 93.38 72 ALA A CA 1
ATOM 574 C C . ALA A 1 72 ? -14.442 7.978 9.625 1.00 93.38 72 ALA A C 1
ATOM 576 O O . ALA A 1 72 ? -14.822 9.150 9.683 1.00 93.38 72 ALA A O 1
ATOM 577 N N . HIS A 1 73 ? -13.180 7.611 9.862 1.00 92.31 73 HIS A N 1
ATOM 578 C CA . HIS A 1 73 ? -12.077 8.539 10.076 1.00 92.31 73 HIS A CA 1
ATOM 579 C C . HIS A 1 73 ? -10.791 7.983 9.456 1.00 92.31 73 HIS A C 1
ATOM 581 O O . HIS A 1 73 ? -10.512 6.789 9.542 1.00 92.31 73 HIS A O 1
ATOM 587 N N . ALA A 1 74 ? -10.000 8.856 8.837 1.00 91.69 74 ALA A N 1
ATOM 588 C CA . ALA A 1 74 ? -8.673 8.525 8.343 1.00 91.69 74 ALA A CA 1
ATOM 589 C C . ALA A 1 74 ? -7.757 9.743 8.486 1.00 91.69 74 ALA A C 1
ATOM 591 O O . ALA A 1 74 ? -8.094 10.836 8.024 1.00 91.69 74 ALA A O 1
ATOM 592 N N . SER A 1 75 ? -6.602 9.541 9.107 1.00 90.44 75 SER A N 1
ATOM 593 C CA . SER A 1 75 ? -5.566 10.556 9.306 1.00 90.44 75 SER A CA 1
ATOM 594 C C . SER A 1 75 ? -4.174 9.947 9.148 1.00 90.44 75 SER A C 1
ATOM 596 O O . SER A 1 75 ? -4.013 8.728 9.047 1.00 90.44 75 SER A O 1
ATOM 598 N N . SER A 1 76 ? -3.155 10.801 9.081 1.00 89.44 76 SER A N 1
ATOM 599 C CA . SER A 1 76 ? -1.748 10.407 9.039 1.00 89.44 76 SER A CA 1
ATOM 600 C C . SER A 1 76 ? -0.994 11.040 10.212 1.00 89.44 76 SER A C 1
ATOM 602 O O . SER A 1 76 ? -0.359 12.081 10.027 1.00 89.44 76 SER A O 1
ATOM 604 N N . PRO A 1 77 ? -1.028 10.442 11.419 1.00 88.44 77 PRO A N 1
ATOM 605 C CA . PRO A 1 77 ? -0.406 11.027 12.610 1.00 88.44 77 PRO A CA 1
ATOM 606 C C . PRO A 1 77 ? 1.123 11.136 12.527 1.00 88.44 77 PRO A C 1
ATOM 608 O O . PRO A 1 77 ? 1.726 11.873 13.306 1.00 88.44 77 PRO A O 1
ATOM 611 N N . TYR A 1 78 ? 1.766 10.407 11.610 1.00 85.56 78 TYR A N 1
ATOM 612 C CA . TYR A 1 78 ? 3.205 10.495 11.397 1.00 85.56 78 TYR A CA 1
ATOM 613 C C . TYR A 1 78 ? 3.562 10.355 9.918 1.00 85.56 78 TYR A C 1
ATOM 615 O O . TYR A 1 78 ? 3.186 9.383 9.263 1.00 85.56 78 TYR A O 1
ATOM 623 N N . HIS A 1 79 ? 4.359 11.297 9.415 1.00 85.94 79 HIS A N 1
ATOM 624 C CA . HIS A 1 79 ? 4.954 11.236 8.085 1.00 85.94 79 HIS A CA 1
ATOM 625 C C . HIS A 1 79 ? 6.393 11.754 8.134 1.00 85.94 79 HIS A C 1
ATOM 627 O O . HIS A 1 79 ? 6.647 12.911 8.465 1.00 85.94 79 HIS A O 1
ATOM 633 N N . SER A 1 80 ? 7.339 10.893 7.772 1.00 84.38 80 SER A N 1
ATOM 634 C CA . SER A 1 80 ? 8.711 11.257 7.442 1.00 84.38 80 SER A CA 1
ATOM 635 C C . SER A 1 80 ? 9.103 10.662 6.091 1.00 84.38 80 SER A C 1
ATOM 637 O O . SER A 1 80 ? 8.320 9.982 5.429 1.00 84.38 80 SER A O 1
ATOM 639 N N . LYS A 1 81 ? 10.342 10.908 5.670 1.00 81.75 81 LYS A N 1
ATOM 640 C CA . LYS A 1 81 ? 10.874 10.312 4.447 1.00 81.75 81 LYS A CA 1
ATOM 641 C C . LYS A 1 81 ? 11.002 8.779 4.524 1.00 81.75 81 LYS A C 1
ATOM 643 O O . LYS A 1 81 ? 10.943 8.130 3.491 1.00 81.75 81 LYS A O 1
ATOM 648 N N . ASP A 1 82 ? 11.145 8.207 5.721 1.00 84.50 82 ASP A N 1
ATOM 649 C CA . ASP A 1 82 ? 11.434 6.776 5.901 1.00 84.50 82 ASP A CA 1
ATOM 650 C C . ASP A 1 82 ? 10.215 5.987 6.408 1.00 84.50 82 ASP A C 1
ATOM 652 O O . ASP A 1 82 ? 10.178 4.762 6.303 1.00 84.50 82 ASP A O 1
ATOM 656 N N . LEU A 1 83 ? 9.221 6.678 6.973 1.00 90.19 83 LEU A N 1
ATOM 657 C CA . LEU A 1 83 ? 8.096 6.063 7.669 1.00 90.19 83 LEU A CA 1
ATOM 658 C C . LEU A 1 83 ? 6.816 6.879 7.461 1.00 90.19 83 LEU A C 1
ATOM 660 O O . LEU A 1 83 ? 6.824 8.108 7.561 1.00 90.19 83 LEU A O 1
ATOM 664 N N . PHE A 1 84 ? 5.702 6.193 7.224 1.00 91.38 84 PHE A N 1
ATOM 665 C CA . PHE A 1 84 ? 4.383 6.808 7.096 1.00 91.38 84 PHE A CA 1
ATOM 666 C C . PHE A 1 84 ? 3.350 5.990 7.860 1.00 91.38 84 PHE A C 1
ATOM 668 O O . PHE A 1 84 ? 3.228 4.788 7.634 1.00 91.38 84 PHE A O 1
ATOM 675 N N . THR A 1 85 ? 2.573 6.634 8.721 1.00 93.12 85 THR A N 1
ATOM 676 C CA . THR A 1 85 ? 1.560 5.964 9.535 1.00 93.12 85 THR A CA 1
ATOM 677 C C . THR A 1 85 ? 0.186 6.522 9.222 1.00 93.12 85 THR A C 1
ATOM 679 O O . THR A 1 85 ? -0.023 7.723 9.335 1.00 93.12 85 THR A O 1
ATOM 682 N N . PHE A 1 86 ? -0.757 5.641 8.897 1.00 93.75 86 PHE A N 1
ATOM 683 C CA . PHE A 1 86 ? -2.184 5.941 8.862 1.00 93.75 86 PHE A CA 1
ATOM 684 C C . PHE A 1 86 ? -2.836 5.553 10.190 1.00 93.75 86 PHE A C 1
ATOM 686 O O . PHE A 1 86 ? -2.552 4.480 10.720 1.00 93.75 86 PHE A O 1
ATOM 693 N N . ALA A 1 87 ? -3.751 6.387 10.677 1.00 94.62 87 ALA A N 1
ATOM 694 C CA . ALA A 1 87 ? -4.730 6.025 11.694 1.00 94.62 87 ALA A CA 1
ATOM 695 C C . ALA A 1 87 ? -6.111 5.964 11.031 1.00 94.62 87 ALA A C 1
ATOM 697 O O . ALA A 1 87 ? -6.569 6.940 10.436 1.00 94.62 87 ALA A O 1
ATOM 698 N N . LEU A 1 88 ? -6.739 4.795 11.090 1.00 95.19 88 LEU A N 1
ATOM 699 C CA . LEU A 1 88 ? -7.957 4.448 10.367 1.00 95.19 88 LEU A CA 1
ATOM 700 C C . LEU A 1 88 ? -9.031 4.015 11.362 1.00 95.19 88 LEU A C 1
ATOM 702 O O . LEU A 1 88 ? -8.766 3.201 12.248 1.00 95.19 88 LEU A O 1
ATOM 706 N N . GLU A 1 89 ? -10.251 4.506 11.181 1.00 95.56 89 GLU A N 1
ATOM 707 C CA . GLU A 1 89 ? -11.416 4.047 11.930 1.00 95.56 89 GLU A CA 1
ATOM 708 C C . GLU A 1 89 ? -12.559 3.686 10.983 1.00 95.56 89 GLU A C 1
ATOM 710 O O . GLU A 1 89 ? -12.868 4.421 10.039 1.00 95.56 89 GLU A O 1
ATOM 715 N N . GLN A 1 90 ? -13.215 2.563 11.273 1.00 93.88 90 GLN A N 1
ATOM 716 C CA . GLN A 1 90 ? -14.422 2.129 10.582 1.00 93.88 90 GLN A CA 1
ATOM 717 C C . GLN A 1 90 ? -15.349 1.390 11.550 1.00 93.88 90 GLN A C 1
ATOM 719 O O . GLN A 1 90 ? -15.013 0.330 12.065 1.00 93.88 90 GLN A O 1
ATOM 724 N N . GLY A 1 91 ? -16.535 1.944 11.814 1.00 91.38 91 GLY A N 1
ATOM 725 C CA . GLY A 1 91 ? -17.445 1.376 12.813 1.00 91.38 91 GLY A CA 1
ATOM 726 C C . GLY A 1 91 ? -16.804 1.327 14.207 1.00 91.38 91 GLY A C 1
ATOM 727 O O . GLY A 1 91 ? -16.438 2.365 14.751 1.00 91.38 91 GLY A O 1
ATOM 728 N N . ALA A 1 92 ? -16.691 0.129 14.789 1.00 92.50 92 ALA A N 1
ATOM 729 C CA . ALA A 1 92 ? -15.996 -0.095 16.063 1.00 92.50 92 ALA A CA 1
ATOM 730 C C . ALA A 1 92 ? -14.488 -0.364 15.893 1.00 92.50 92 ALA A C 1
ATOM 732 O O . ALA A 1 92 ? -13.754 -0.385 16.884 1.00 92.50 92 ALA A O 1
ATOM 733 N N . ALA A 1 93 ? -14.034 -0.580 14.657 1.00 95.19 93 ALA A N 1
ATOM 734 C CA . ALA A 1 93 ? -12.666 -0.939 14.354 1.00 95.19 93 ALA A CA 1
ATOM 735 C C . ALA A 1 93 ? -11.752 0.283 14.340 1.00 95.19 93 ALA A C 1
ATOM 737 O O . ALA A 1 93 ? -12.078 1.327 13.766 1.00 95.19 93 ALA A O 1
ATOM 738 N N . ARG A 1 94 ? -10.566 0.111 14.920 1.00 96.88 94 ARG A N 1
ATOM 739 C CA . ARG A 1 94 ? -9.451 1.056 14.853 1.00 96.88 94 ARG A CA 1
ATOM 740 C C . ARG A 1 94 ? -8.221 0.332 14.347 1.00 96.88 94 ARG A C 1
ATOM 742 O O . ARG A 1 94 ? -7.936 -0.768 14.814 1.00 96.88 94 ARG A O 1
ATOM 749 N N . CYS A 1 95 ? -7.493 0.947 13.425 1.00 96.31 95 CYS A N 1
ATOM 750 C CA . CYS A 1 95 ? -6.267 0.391 12.875 1.00 96.31 95 CYS A CA 1
ATOM 751 C C . CYS A 1 95 ? -5.201 1.474 12.700 1.00 96.31 95 CYS A C 1
ATOM 753 O O . CYS A 1 95 ? -5.458 2.528 12.122 1.00 96.31 95 CYS A O 1
ATOM 755 N N . THR A 1 96 ? -3.992 1.185 13.168 1.00 96.69 96 THR A N 1
ATOM 756 C CA . THR A 1 96 ? -2.781 1.920 12.823 1.00 96.69 96 THR A CA 1
ATOM 757 C C . THR A 1 96 ? -2.016 1.117 11.779 1.00 96.69 96 THR A C 1
ATOM 759 O O . THR A 1 96 ? -1.615 -0.015 12.042 1.00 96.69 96 THR A O 1
ATOM 762 N N . ALA A 1 97 ? -1.798 1.705 10.605 1.00 95.62 97 ALA A N 1
ATOM 763 C CA . ALA A 1 97 ? -1.057 1.090 9.510 1.00 95.62 97 ALA A CA 1
ATOM 764 C C . ALA A 1 97 ? 0.226 1.870 9.240 1.00 95.62 97 ALA A C 1
ATOM 766 O O . ALA A 1 97 ? 0.185 2.991 8.733 1.00 95.62 97 ALA A O 1
ATOM 767 N N . THR A 1 98 ? 1.366 1.281 9.591 1.00 95.56 98 THR A N 1
ATOM 768 C CA . THR A 1 98 ? 2.681 1.913 9.464 1.00 95.56 98 THR A CA 1
ATOM 769 C C . THR A 1 98 ? 3.475 1.276 8.336 1.00 95.56 98 THR A C 1
ATOM 771 O O . THR A 1 98 ? 3.775 0.085 8.369 1.00 95.56 98 THR A O 1
ATOM 774 N N . TYR A 1 99 ? 3.833 2.094 7.355 1.00 94.38 99 TYR A N 1
ATOM 775 C CA . TYR A 1 99 ? 4.585 1.724 6.168 1.00 94.38 99 TYR A CA 1
ATOM 776 C C . TYR A 1 99 ? 6.028 2.205 6.272 1.00 94.38 99 TYR A C 1
ATOM 778 O O . TYR A 1 99 ? 6.285 3.356 6.630 1.00 94.38 99 TYR A O 1
ATOM 786 N N . GLN A 1 100 ? 6.956 1.331 5.896 1.00 93.12 100 GLN A N 1
ATOM 787 C CA . GLN A 1 100 ? 8.384 1.607 5.828 1.00 93.12 100 GLN A CA 1
ATOM 788 C C . GLN A 1 100 ? 8.957 0.992 4.553 1.00 93.12 100 GLN A C 1
ATOM 790 O O . GLN A 1 100 ? 8.733 -0.187 4.280 1.00 93.12 100 GLN A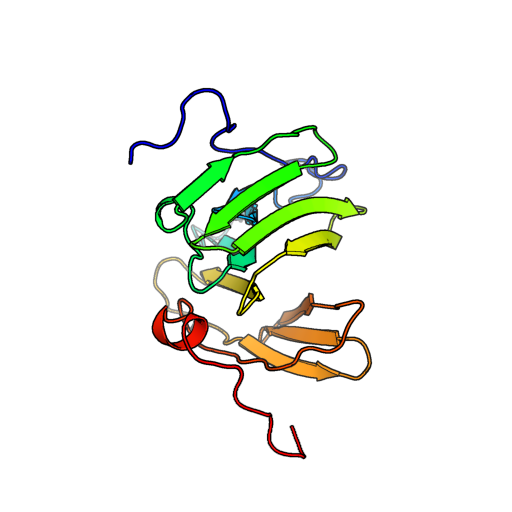 O 1
ATOM 795 N N . LEU A 1 101 ? 9.734 1.758 3.788 1.00 88.94 101 LEU A N 1
ATOM 796 C CA . LEU A 1 101 ? 10.517 1.180 2.699 1.00 88.94 101 LEU A CA 1
ATOM 797 C C . LEU A 1 101 ? 11.833 0.626 3.261 1.00 88.94 101 LEU A C 1
ATOM 799 O O . LEU A 1 101 ? 12.605 1.344 3.896 1.00 88.94 101 LEU A O 1
ATOM 803 N N . LEU A 1 102 ? 12.089 -0.656 3.019 1.00 88.75 102 LEU A N 1
ATOM 804 C CA . LEU A 1 102 ? 13.339 -1.332 3.333 1.00 88.75 102 LEU A CA 1
ATOM 805 C C . LEU A 1 102 ? 14.132 -1.498 2.032 1.00 88.75 102 LEU A C 1
ATOM 807 O O . LEU A 1 102 ? 13.721 -2.207 1.116 1.00 88.75 102 LEU A O 1
ATOM 811 N N . GLY A 1 103 ? 15.270 -0.816 1.922 1.00 85.81 103 GLY A N 1
ATOM 812 C CA . GLY A 1 103 ? 16.028 -0.799 0.672 1.00 85.81 103 GLY A CA 1
ATOM 813 C C . GLY A 1 103 ? 15.285 -0.041 -0.432 1.00 85.81 103 GLY A C 1
ATOM 814 O O . GLY A 1 103 ? 14.908 1.110 -0.237 1.00 85.81 103 GLY A O 1
ATOM 815 N N . ASN A 1 104 ? 15.121 -0.664 -1.602 1.00 80.75 104 ASN A N 1
ATOM 816 C CA . ASN A 1 104 ? 14.594 -0.000 -2.804 1.00 80.75 104 ASN A CA 1
ATOM 817 C C . ASN A 1 104 ? 13.260 -0.576 -3.307 1.00 80.75 104 ASN A C 1
ATOM 819 O O . ASN A 1 104 ? 12.553 0.089 -4.065 1.00 80.75 104 ASN A O 1
ATOM 823 N N . ASP A 1 105 ? 12.939 -1.805 -2.920 1.00 79.62 105 ASP A N 1
ATOM 824 C CA . ASP A 1 105 ? 11.892 -2.637 -3.520 1.00 79.62 105 ASP A CA 1
ATOM 825 C C . ASP A 1 105 ? 11.039 -3.384 -2.485 1.00 79.62 105 ASP A C 1
ATOM 827 O O . ASP A 1 105 ? 10.035 -3.991 -2.846 1.00 79.62 105 ASP A O 1
ATOM 831 N N . THR A 1 106 ? 11.380 -3.300 -1.197 1.00 87.00 106 THR A N 1
ATOM 832 C CA . THR A 1 106 ? 10.635 -3.973 -0.132 1.00 87.00 106 THR A CA 1
ATOM 833 C C . THR A 1 106 ? 9.826 -2.960 0.664 1.00 87.00 106 THR A C 1
ATOM 835 O O . THR A 1 106 ? 10.383 -2.119 1.366 1.00 87.00 106 THR A O 1
ATOM 838 N N . LEU A 1 107 ? 8.498 -3.048 0.589 1.00 90.50 107 LEU A N 1
ATOM 839 C CA . LEU A 1 107 ? 7.599 -2.266 1.435 1.00 90.50 107 LEU A CA 1
ATOM 840 C C . LEU A 1 107 ? 7.160 -3.112 2.626 1.00 90.50 107 LEU A C 1
ATOM 842 O O . LEU A 1 107 ? 6.422 -4.082 2.475 1.00 90.50 107 LEU A O 1
ATOM 846 N N . HIS A 1 108 ? 7.606 -2.719 3.810 1.00 92.94 108 HIS A N 1
ATOM 847 C CA . HIS A 1 108 ? 7.166 -3.302 5.064 1.00 92.94 108 HIS A CA 1
ATOM 848 C C . HIS A 1 108 ? 5.922 -2.568 5.571 1.00 92.94 108 HIS A C 1
ATOM 850 O O . HIS A 1 108 ? 5.880 -1.336 5.593 1.00 92.94 108 HIS A O 1
ATOM 856 N N . LEU A 1 109 ? 4.923 -3.340 5.991 1.00 94.25 109 LEU A N 1
ATOM 857 C CA . LEU A 1 109 ? 3.691 -2.854 6.594 1.00 94.25 109 LEU A CA 1
ATOM 858 C C . LEU A 1 109 ? 3.513 -3.509 7.963 1.00 94.25 109 LEU A C 1
ATOM 860 O O . LEU A 1 109 ? 3.424 -4.730 8.068 1.00 94.25 109 LEU A O 1
ATOM 864 N N . HIS A 1 110 ? 3.415 -2.681 8.997 1.00 95.06 110 HIS A N 1
ATOM 865 C CA . HIS A 1 110 ? 3.019 -3.093 10.334 1.00 95.06 110 HIS A CA 1
ATOM 866 C C . HIS A 1 110 ? 1.599 -2.611 10.638 1.00 95.06 110 HIS A C 1
ATOM 868 O O . HIS A 1 110 ? 1.277 -1.441 10.415 1.00 95.06 110 HIS A O 1
ATOM 874 N N . LEU A 1 111 ? 0.770 -3.512 11.162 1.00 94.69 111 LEU A N 1
ATOM 875 C CA . LEU A 1 111 ? -0.621 -3.249 11.511 1.00 94.69 111 LEU A CA 1
ATOM 876 C C . LEU A 1 111 ? -0.833 -3.496 12.997 1.00 94.69 111 LEU A C 1
ATOM 878 O O . LEU A 1 111 ? -0.541 -4.582 13.492 1.00 94.69 111 LEU A O 1
ATOM 882 N N . ASP A 1 112 ? -1.400 -2.502 13.666 1.00 95.62 112 ASP A N 1
ATOM 883 C CA . ASP A 1 112 ? -1.999 -2.657 14.985 1.00 95.62 112 ASP A CA 1
ATOM 884 C C . ASP A 1 112 ? -3.490 -2.363 14.854 1.00 95.62 112 ASP A C 1
ATOM 886 O O . ASP A 1 112 ? -3.872 -1.302 14.358 1.00 95.62 112 ASP A O 1
ATOM 890 N N . ALA A 1 113 ? -4.339 -3.319 15.212 1.00 94.25 113 ALA A N 1
ATOM 891 C CA . ALA A 1 113 ? -5.769 -3.210 14.998 1.00 94.25 113 ALA A CA 1
ATOM 892 C C . ALA A 1 113 ? -6.574 -3.781 16.161 1.00 94.25 113 ALA A C 1
ATOM 894 O O . ALA A 1 113 ? -6.253 -4.820 16.741 1.00 94.25 113 ALA A O 1
ATOM 895 N N . HIS A 1 114 ? -7.674 -3.103 16.469 1.00 95.56 114 HIS A N 1
ATOM 896 C CA . HIS A 1 114 ? -8.565 -3.439 17.569 1.00 95.56 114 HIS A CA 1
ATOM 897 C C . HIS A 1 114 ? -10.019 -3.324 17.134 1.00 95.56 114 HIS A C 1
ATOM 899 O O . HIS A 1 114 ? -10.390 -2.387 16.429 1.00 95.56 114 HIS A O 1
ATOM 905 N N . GLY A 1 115 ? -10.852 -4.266 17.582 1.00 91.94 115 GLY A N 1
ATOM 906 C CA . GLY A 1 115 ? -12.292 -4.261 17.301 1.00 91.94 115 GLY A CA 1
ATOM 907 C C . GLY A 1 115 ? -12.664 -4.495 15.834 1.00 91.94 115 GLY A C 1
ATOM 908 O O . GLY A 1 115 ? -13.840 -4.388 15.505 1.00 91.94 115 GLY A O 1
ATOM 909 N N . ALA A 1 116 ? -11.687 -4.804 14.974 1.00 91.12 116 ALA A N 1
ATOM 910 C CA . ALA A 1 116 ? -11.906 -5.129 13.572 1.00 91.12 116 ALA A CA 1
ATOM 911 C C . ALA A 1 116 ? -12.537 -6.514 13.433 1.00 91.12 116 ALA A C 1
ATOM 913 O O . ALA A 1 116 ? -12.045 -7.483 14.016 1.00 91.12 116 ALA A O 1
ATOM 914 N N . ALA A 1 117 ? -13.601 -6.606 12.639 1.00 89.06 117 ALA A N 1
ATOM 915 C CA . ALA A 1 117 ? -14.147 -7.889 12.220 1.00 89.06 117 ALA A CA 1
ATOM 916 C C . ALA A 1 117 ? -13.299 -8.506 11.099 1.00 89.06 117 ALA A C 1
ATOM 918 O O . ALA A 1 117 ? -13.174 -9.728 11.024 1.00 89.06 117 ALA A O 1
ATOM 919 N N . ARG A 1 118 ? -12.719 -7.668 10.228 1.00 87.06 118 ARG A N 1
ATOM 920 C CA . ARG A 1 118 ? -11.882 -8.095 9.108 1.00 87.06 118 ARG A CA 1
ATOM 921 C C . ARG A 1 118 ? -10.843 -7.037 8.736 1.00 87.06 118 ARG A C 1
ATOM 923 O O . ARG A 1 118 ? -11.152 -5.861 8.550 1.00 87.06 118 ARG A O 1
ATOM 930 N N . ILE A 1 119 ? -9.614 -7.496 8.521 1.00 90.19 119 ILE A N 1
ATOM 931 C CA . ILE A 1 119 ? -8.531 -6.717 7.918 1.00 90.19 119 ILE A CA 1
ATOM 932 C C . ILE A 1 119 ? -8.124 -7.436 6.640 1.00 90.19 119 ILE A C 1
ATOM 934 O O . ILE A 1 119 ? -7.867 -8.636 6.666 1.00 90.19 119 ILE A O 1
ATOM 938 N N . ALA A 1 120 ? -8.077 -6.722 5.519 1.00 89.88 120 ALA A N 1
ATOM 939 C CA . ALA A 1 120 ? -7.684 -7.305 4.241 1.00 89.88 120 ALA A CA 1
ATOM 940 C C . ALA A 1 120 ? -6.575 -6.485 3.592 1.00 89.88 120 ALA A C 1
ATOM 942 O O . ALA A 1 120 ? -6.670 -5.261 3.494 1.00 89.88 120 ALA A O 1
ATOM 943 N N . MET A 1 121 ? -5.528 -7.172 3.136 1.00 88.44 121 MET A N 1
ATOM 944 C CA . MET A 1 121 ? -4.460 -6.571 2.345 1.00 88.44 121 MET A CA 1
ATOM 945 C C . MET A 1 121 ? -4.811 -6.679 0.871 1.00 88.44 121 MET A C 1
ATOM 947 O O . MET A 1 121 ? -5.097 -7.763 0.367 1.00 88.44 121 MET A O 1
ATOM 951 N N . VAL A 1 122 ? -4.774 -5.550 0.174 1.00 87.31 122 VAL A N 1
ATOM 952 C CA . VAL A 1 122 ? -5.039 -5.496 -1.259 1.00 87.31 122 VAL A CA 1
ATOM 953 C C . VAL A 1 122 ? -3.747 -5.152 -1.975 1.00 87.31 122 VAL A C 1
ATOM 955 O O . VAL A 1 122 ? -3.282 -4.010 -1.915 1.00 87.31 122 VAL A O 1
ATOM 958 N N . ALA A 1 123 ? -3.194 -6.148 -2.663 1.00 83.44 123 ALA A N 1
ATOM 959 C CA . ALA A 1 123 ? -2.088 -5.965 -3.581 1.00 83.44 123 ALA A CA 1
ATOM 960 C C . ALA A 1 123 ? -2.620 -5.831 -5.014 1.00 83.44 123 ALA A C 1
ATOM 962 O O . ALA A 1 123 ? -3.368 -6.682 -5.488 1.00 83.44 123 ALA A O 1
ATOM 963 N N . GLU A 1 124 ? -2.248 -4.756 -5.703 1.00 81.25 124 GLU A N 1
ATOM 964 C CA . GLU A 1 124 ? -2.663 -4.501 -7.085 1.00 81.25 124 GLU A CA 1
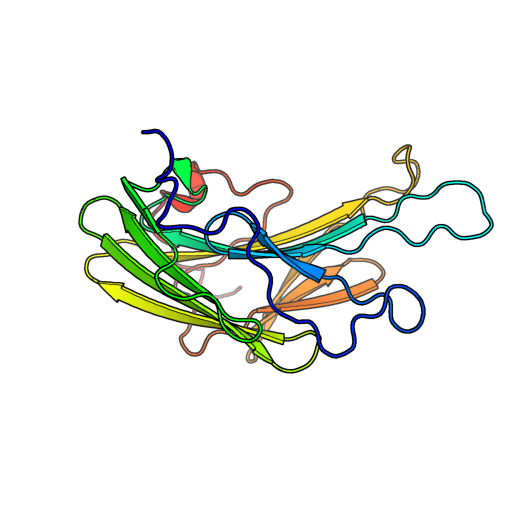ATOM 965 C C . GLU A 1 124 ? -1.449 -4.388 -7.985 1.00 81.25 124 GLU A C 1
ATOM 967 O O . GLU A 1 124 ? -0.457 -3.759 -7.616 1.00 81.25 124 GLU A O 1
ATOM 972 N N . TYR A 1 125 ? -1.583 -4.919 -9.194 1.00 77.44 125 TYR A N 1
ATOM 973 C CA . TYR A 1 125 ? -0.638 -4.715 -10.275 1.00 77.44 125 TYR A CA 1
ATOM 974 C C . TYR A 1 125 ? -1.387 -4.217 -11.506 1.00 77.44 125 TYR A C 1
ATOM 976 O O . TYR A 1 125 ? -2.319 -4.861 -11.982 1.00 77.44 125 TYR A O 1
ATOM 984 N N . GLU A 1 126 ? -0.977 -3.060 -12.012 1.00 75.06 126 GLU A N 1
ATOM 985 C CA . GLU A 1 126 ? -1.477 -2.489 -13.260 1.00 75.06 126 GLU A CA 1
ATOM 986 C C . GLU A 1 126 ? -0.304 -2.358 -14.227 1.00 75.06 126 GLU A C 1
ATOM 988 O O . GLU A 1 126 ? 0.732 -1.773 -13.884 1.00 75.06 126 GLU A O 1
ATOM 993 N N . ARG A 1 127 ? -0.484 -2.876 -15.442 1.00 71.31 127 ARG A N 1
ATOM 994 C CA . ARG A 1 127 ? 0.478 -2.763 -16.535 1.00 71.31 127 ARG A CA 1
ATOM 995 C C . ARG A 1 127 ? -0.239 -2.309 -17.790 1.00 71.31 127 ARG A C 1
ATOM 997 O O . ARG A 1 127 ? -1.238 -2.894 -18.180 1.00 71.31 127 ARG A O 1
ATOM 1004 N N . VAL A 1 128 ? 0.322 -1.303 -18.449 1.00 66.25 128 VAL A N 1
ATOM 1005 C CA . VAL A 1 128 ? -0.132 -0.866 -19.773 1.00 66.25 128 VAL A CA 1
ATOM 1006 C C . VAL A 1 128 ? 0.941 -1.225 -20.793 1.00 66.25 128 VAL A C 1
ATOM 1008 O O . VAL A 1 128 ? 2.038 -0.672 -20.745 1.00 66.25 128 VAL A O 1
ATOM 1011 N N . LEU A 1 129 ? 0.637 -2.145 -21.710 1.00 61.53 129 LEU A N 1
ATOM 1012 C CA . LEU A 1 129 ? 1.500 -2.502 -22.837 1.00 61.53 129 LEU A CA 1
ATOM 1013 C C . LEU A 1 129 ? 0.975 -1.862 -24.124 1.00 61.53 129 LEU A C 1
ATOM 1015 O O . LEU A 1 129 ? -0.094 -2.215 -24.607 1.00 61.53 129 LEU A O 1
ATOM 1019 N N . ALA A 1 130 ? 1.764 -0.945 -24.694 1.00 55.38 130 ALA A N 1
ATOM 1020 C CA . ALA A 1 130 ? 1.418 -0.142 -25.873 1.00 55.38 130 ALA A CA 1
ATOM 1021 C C . ALA A 1 130 ? 0.157 0.743 -25.705 1.00 55.38 130 ALA A C 1
ATOM 1023 O O . ALA A 1 130 ? -0.805 0.426 -25.019 1.00 55.38 130 ALA A O 1
ATOM 1024 N N . ALA A 1 131 ? 0.152 1.918 -26.338 1.00 50.66 131 ALA A N 1
ATOM 1025 C CA . ALA A 1 131 ? -0.910 2.917 -26.150 1.00 50.66 131 ALA A CA 1
ATOM 1026 C C . ALA A 1 131 ? -2.286 2.517 -26.738 1.00 50.66 131 ALA A C 1
ATOM 1028 O O . ALA A 1 131 ? -3.257 3.247 -26.558 1.00 50.66 131 ALA A O 1
ATOM 1029 N N . ASN A 1 132 ? -2.360 1.399 -27.462 1.00 54.34 132 ASN A N 1
ATOM 1030 C CA . ASN A 1 132 ? -3.496 0.953 -28.272 1.00 54.34 132 ASN A CA 1
ATOM 1031 C C . ASN A 1 132 ? -3.948 -0.492 -27.973 1.00 54.34 132 ASN A C 1
ATOM 1033 O O . ASN A 1 132 ? -4.819 -0.991 -28.680 1.00 54.34 132 ASN A O 1
ATOM 1037 N N . GLY A 1 133 ? -3.380 -1.164 -26.961 1.00 54.97 133 GLY A N 1
ATOM 1038 C CA . GLY A 1 133 ? -3.778 -2.528 -26.576 1.00 54.97 133 GLY A CA 1
ATOM 1039 C C . GLY A 1 133 ? -3.476 -3.611 -27.623 1.00 54.97 133 GLY A C 1
ATOM 1040 O O . GLY A 1 133 ? -4.043 -4.696 -27.558 1.00 54.97 133 GLY A O 1
ATOM 1041 N N . GLU A 1 134 ? -2.607 -3.328 -28.604 1.00 52.75 134 GLU A N 1
ATOM 1042 C CA . GLU A 1 134 ? -2.229 -4.273 -29.675 1.00 52.75 134 GLU A CA 1
ATOM 1043 C C . GLU A 1 134 ? -1.470 -5.502 -29.164 1.00 52.75 134 GLU A C 1
ATOM 1045 O O . GLU A 1 134 ? -1.430 -6.537 -29.827 1.00 52.75 134 GLU A O 1
ATOM 1050 N N . TRP A 1 135 ? -0.864 -5.380 -27.988 1.00 53.44 135 TRP A N 1
AT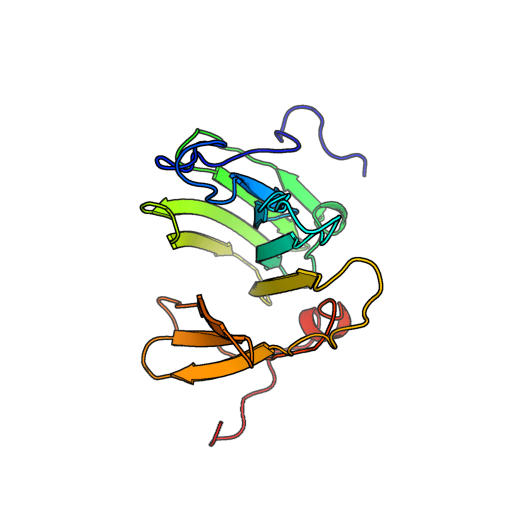OM 1051 C CA . TRP A 1 135 ? -0.218 -6.465 -27.271 1.00 53.44 135 TRP A CA 1
ATOM 1052 C C . TRP A 1 135 ? -1.142 -6.745 -26.094 1.00 53.44 135 TRP A C 1
ATOM 1054 O O . TRP A 1 135 ? -1.337 -5.861 -25.261 1.00 53.44 135 TRP A O 1
ATOM 1064 N N . GLY A 1 136 ? -1.804 -7.906 -26.098 1.00 51.69 136 GLY A N 1
ATOM 1065 C CA . GLY A 1 136 ? -2.743 -8.273 -25.038 1.00 51.69 136 GLY A CA 1
ATOM 1066 C C . GLY A 1 136 ? -2.116 -8.098 -23.653 1.00 51.69 136 GLY A C 1
ATOM 1067 O O . GLY A 1 136 ? -0.900 -8.193 -23.498 1.00 51.69 136 GLY A O 1
ATOM 1068 N N . GLU A 1 137 ? -2.936 -7.817 -22.643 1.00 55.34 137 GLU A N 1
ATOM 1069 C CA . GLU A 1 137 ? -2.450 -7.751 -21.267 1.00 55.34 137 GLU A CA 1
ATOM 1070 C C . GLU A 1 137 ? -1.928 -9.134 -20.857 1.00 55.34 137 GLU A C 1
ATOM 1072 O O . GLU A 1 137 ? -2.692 -10.098 -20.769 1.00 55.34 137 GLU A O 1
ATOM 1077 N N . SER A 1 138 ? -0.621 -9.249 -20.615 1.00 59.25 138 SER A N 1
ATOM 1078 C CA . SER A 1 138 ? -0.049 -10.431 -19.976 1.00 59.25 138 SER A CA 1
ATOM 1079 C C . SER A 1 138 ? -0.647 -10.499 -18.568 1.00 59.25 138 SER A C 1
ATOM 1081 O O . SER A 1 138 ? -0.345 -9.663 -17.716 1.00 59.25 138 SER A O 1
ATOM 1083 N N . GLY A 1 139 ? -1.566 -11.442 -18.350 1.00 58.09 139 GLY A N 1
ATOM 1084 C CA . GLY A 1 139 ? -2.275 -11.582 -17.081 1.00 58.09 139 GLY A CA 1
ATOM 1085 C C . GLY A 1 139 ? -1.334 -11.856 -15.905 1.00 58.09 139 GLY A C 1
ATOM 1086 O O . GLY A 1 139 ? -0.187 -12.282 -16.075 1.00 58.09 139 GLY A O 1
ATOM 1087 N N . LEU A 1 140 ? -1.842 -11.629 -14.696 1.00 64.94 140 LEU A N 1
ATOM 1088 C CA . LEU A 1 140 ? -1.174 -12.034 -13.463 1.00 64.94 140 LEU A CA 1
ATOM 1089 C C . LEU A 1 140 ? -1.585 -13.446 -13.085 1.00 64.94 140 LEU A C 1
ATOM 1091 O O . LEU A 1 140 ? -2.763 -13.801 -13.133 1.00 64.94 140 LEU A O 1
ATOM 1095 N N . VAL A 1 141 ? -0.613 -14.209 -12.615 1.00 68.00 141 VAL A N 1
ATOM 1096 C CA . VAL A 1 141 ? -0.837 -15.459 -11.903 1.00 68.00 141 VAL A CA 1
ATOM 1097 C C . VAL A 1 141 ? -0.323 -15.263 -10.487 1.00 68.00 141 VAL A C 1
ATOM 1099 O O . VAL A 1 141 ? 0.807 -14.824 -10.293 1.00 68.00 141 VAL A O 1
ATOM 1102 N N . GLY A 1 142 ? -1.149 -15.567 -9.493 1.00 71.62 142 GLY A N 1
ATOM 1103 C CA . GLY A 1 142 ? -0.704 -15.656 -8.107 1.00 71.62 142 GLY A CA 1
ATOM 1104 C C . GLY A 1 142 ? -0.579 -17.115 -7.684 1.00 71.62 142 GLY A C 1
ATOM 1105 O O . GLY A 1 142 ? -1.374 -17.956 -8.107 1.00 71.62 142 GLY A O 1
ATOM 1106 N N . ARG A 1 143 ? 0.428 -17.418 -6.869 1.00 74.38 143 ARG A N 1
ATOM 1107 C CA . ARG A 1 143 ? 0.652 -18.743 -6.285 1.00 74.38 143 ARG A CA 1
ATOM 1108 C C . ARG A 1 143 ? 0.982 -18.618 -4.802 1.00 74.38 143 ARG A C 1
ATOM 1110 O O . ARG A 1 143 ? 1.834 -17.809 -4.428 1.00 74.38 143 ARG A O 1
ATOM 1117 N N . ALA A 1 144 ? 0.357 -19.466 -3.996 1.00 75.50 144 ALA A N 1
ATOM 1118 C CA . ALA A 1 144 ? 0.754 -19.671 -2.614 1.00 75.50 144 ALA A CA 1
ATOM 1119 C C . ALA A 1 144 ? 2.015 -20.537 -2.563 1.00 75.50 144 ALA A C 1
ATOM 1121 O O . ALA A 1 144 ? 2.125 -21.552 -3.252 1.00 75.50 144 ALA A O 1
ATOM 1122 N N . THR A 1 145 ? 2.986 -20.126 -1.756 1.00 77.19 145 THR A N 1
ATOM 1123 C CA . THR A 1 145 ? 4.195 -20.891 -1.450 1.00 77.19 145 THR A CA 1
ATOM 1124 C C . THR A 1 145 ? 4.386 -20.948 0.065 1.00 77.19 145 THR A C 1
ATOM 1126 O O . THR A 1 145 ? 3.732 -20.229 0.821 1.00 77.19 145 THR A O 1
ATOM 1129 N N . ALA A 1 146 ? 5.313 -21.789 0.532 1.00 73.06 146 ALA A N 1
ATOM 1130 C CA . ALA A 1 146 ? 5.680 -21.831 1.950 1.00 73.06 146 ALA A CA 1
ATOM 1131 C C . ALA A 1 146 ? 6.285 -20.503 2.456 1.00 73.06 146 ALA A C 1
ATOM 1133 O O . ALA A 1 146 ? 6.300 -20.246 3.657 1.00 73.06 146 ALA A O 1
ATOM 1134 N N . GLU A 1 147 ? 6.786 -19.671 1.543 1.00 73.38 147 GLU A N 1
ATOM 1135 C CA . GLU A 1 147 ? 7.521 -18.434 1.821 1.00 73.38 147 GLU A CA 1
ATOM 1136 C C . GLU A 1 147 ? 6.668 -17.180 1.591 1.00 73.38 147 GLU A C 1
ATOM 1138 O O . GLU A 1 147 ? 7.142 -16.071 1.819 1.00 73.38 147 GLU A O 1
ATOM 1143 N N . GLY A 1 148 ? 5.416 -17.324 1.145 1.00 78.94 148 GLY A N 1
ATOM 1144 C CA . GLY A 1 148 ? 4.505 -16.209 0.908 1.00 78.94 148 GLY A CA 1
ATOM 1145 C C . GLY A 1 148 ? 3.612 -16.406 -0.313 1.00 78.94 148 GLY A C 1
ATOM 1146 O O . GLY A 1 148 ? 3.439 -17.505 -0.830 1.00 78.94 148 GLY A O 1
ATOM 1147 N N . GLN A 1 149 ? 3.021 -15.311 -0.769 1.00 79.00 149 GLN A N 1
ATOM 1148 C CA . GLN A 1 149 ? 2.173 -15.255 -1.951 1.00 79.00 149 GLN A CA 1
ATOM 1149 C C . GLN A 1 149 ? 2.944 -14.576 -3.073 1.00 79.00 149 GLN A C 1
ATOM 1151 O O . GLN A 1 149 ? 3.246 -13.388 -3.000 1.00 79.00 149 GLN A O 1
ATOM 1156 N N . VAL A 1 150 ? 3.285 -15.328 -4.112 1.00 77.88 150 VAL A N 1
ATOM 1157 C CA . VAL A 1 150 ? 4.020 -14.796 -5.260 1.00 77.88 150 VAL A CA 1
ATOM 1158 C C . VAL A 1 150 ? 3.015 -14.388 -6.322 1.00 77.88 150 VAL A C 1
ATOM 1160 O O . VAL A 1 150 ? 2.270 -15.234 -6.812 1.00 77.88 150 VAL A O 1
ATOM 1163 N N . LEU A 1 151 ? 3.009 -13.112 -6.703 1.00 74.38 151 LEU A N 1
ATOM 1164 C CA . LEU A 1 151 ? 2.331 -12.642 -7.904 1.00 74.38 151 LEU A CA 1
ATOM 1165 C C . LEU A 1 151 ? 3.355 -12.532 -9.025 1.00 74.38 151 LEU A C 1
ATOM 1167 O O . LEU A 1 151 ? 4.404 -11.911 -8.875 1.00 74.38 151 LEU A O 1
ATOM 1171 N N . GLN A 1 152 ? 3.043 -13.150 -10.152 1.00 72.19 152 GLN A N 1
ATOM 1172 C CA . GLN A 1 152 ? 3.909 -13.278 -11.311 1.00 72.19 152 GLN A CA 1
ATOM 1173 C C . GLN A 1 152 ? 3.174 -12.771 -12.552 1.00 72.19 152 GLN A C 1
ATOM 1175 O O . GLN A 1 152 ? 2.027 -13.140 -12.806 1.00 72.19 152 GLN A O 1
ATOM 1180 N N . GLY A 1 153 ? 3.852 -11.939 -13.343 1.00 68.12 153 GLY A N 1
ATOM 1181 C CA . GLY A 1 153 ? 3.409 -11.621 -14.696 1.00 68.12 153 GLY A CA 1
ATOM 1182 C C . GLY A 1 153 ? 3.677 -12.813 -15.611 1.00 68.12 153 GLY A C 1
ATOM 1183 O O . GLY A 1 153 ? 4.748 -13.419 -15.538 1.00 68.12 153 GLY A O 1
ATOM 1184 N N . PHE A 1 154 ? 2.719 -13.157 -16.473 1.00 63.25 154 PHE A N 1
ATOM 1185 C CA . PHE A 1 154 ? 2.824 -14.337 -17.341 1.00 63.25 154 PHE A CA 1
ATOM 1186 C C . PHE A 1 154 ? 4.130 -14.387 -18.161 1.00 63.25 154 PHE A C 1
ATOM 1188 O O . PHE A 1 154 ? 4.728 -15.453 -18.287 1.00 63.25 154 PHE A O 1
ATOM 1195 N N . GLU A 1 155 ? 4.605 -13.243 -18.666 1.00 60.16 155 GLU A N 1
ATOM 1196 C CA . GLU A 1 155 ? 5.761 -13.169 -19.579 1.00 60.16 155 GLU A CA 1
ATOM 1197 C C . GLU A 1 155 ? 7.060 -12.677 -18.921 1.00 60.16 155 GLU A C 1
ATOM 1199 O O . GLU A 1 155 ? 8.134 -12.873 -19.485 1.00 60.16 155 GLU A O 1
ATOM 1204 N N . ASP A 1 156 ? 6.987 -12.074 -17.730 1.00 60.50 156 ASP A N 1
ATOM 1205 C CA . ASP A 1 156 ? 8.121 -11.357 -17.117 1.00 60.50 156 ASP A CA 1
ATOM 1206 C C . ASP A 1 156 ? 8.643 -12.007 -15.829 1.00 60.50 156 ASP A C 1
ATOM 1208 O O . ASP A 1 156 ? 9.640 -11.558 -15.265 1.00 60.50 156 ASP A O 1
ATOM 1212 N N . GLY A 1 157 ? 7.997 -13.079 -15.364 1.00 63.41 157 GLY A N 1
ATOM 1213 C CA . GLY A 1 157 ? 8.357 -13.721 -14.104 1.00 63.41 157 GLY A CA 1
ATOM 1214 C C . GLY A 1 157 ? 7.767 -13.004 -12.888 1.00 63.41 157 GLY A C 1
ATOM 1215 O O . GLY A 1 157 ? 6.718 -12.360 -12.962 1.00 63.41 157 GLY A O 1
ATOM 1216 N N . GLU A 1 158 ? 8.392 -13.193 -11.730 1.00 64.25 158 GLU A N 1
ATOM 1217 C CA . GLU A 1 158 ? 7.879 -12.706 -10.446 1.00 64.25 158 GLU A CA 1
ATOM 1218 C C . GLU A 1 158 ? 7.735 -11.176 -10.448 1.00 64.25 158 GLU A C 1
ATOM 1220 O O . GLU A 1 158 ? 8.692 -10.447 -10.695 1.00 64.25 158 GLU A O 1
ATOM 1225 N N . ALA A 1 159 ? 6.518 -10.693 -10.184 1.00 69.31 159 ALA A N 1
ATOM 1226 C CA . ALA A 1 159 ? 6.192 -9.272 -10.126 1.00 69.31 159 ALA A CA 1
ATOM 1227 C C . ALA A 1 159 ? 6.370 -8.724 -8.703 1.00 69.31 159 ALA A C 1
ATOM 1229 O O . ALA A 1 159 ? 6.960 -7.660 -8.529 1.00 69.31 159 ALA A O 1
ATOM 1230 N N . PHE A 1 160 ? 5.886 -9.446 -7.688 1.00 75.31 160 PHE A N 1
ATOM 1231 C CA . PHE A 1 160 ? 6.213 -9.215 -6.278 1.00 75.31 160 PHE A CA 1
ATOM 1232 C C . PHE A 1 160 ? 5.804 -10.405 -5.406 1.00 75.31 160 PHE A C 1
ATOM 1234 O O . PHE A 1 160 ? 4.947 -11.209 -5.775 1.00 75.31 160 PHE A O 1
ATOM 1241 N N . VAL A 1 161 ? 6.396 -10.478 -4.214 1.00 80.06 161 VAL A N 1
ATOM 1242 C CA . VAL A 1 161 ? 6.051 -11.455 -3.179 1.00 80.06 161 VAL A CA 1
ATOM 1243 C C . VAL A 1 161 ? 5.390 -10.727 -2.017 1.00 80.06 161 VAL A C 1
ATOM 1245 O O . VAL A 1 161 ? 5.953 -9.786 -1.463 1.00 80.06 161 VAL A O 1
ATOM 1248 N N . LEU A 1 162 ? 4.190 -11.162 -1.644 1.00 82.81 162 LEU A N 1
ATOM 1249 C CA . LEU A 1 162 ? 3.507 -10.734 -0.436 1.00 82.81 162 LEU A CA 1
ATOM 1250 C C . LEU A 1 162 ? 3.743 -11.776 0.660 1.00 82.81 162 LEU A C 1
ATOM 1252 O O . LEU A 1 162 ? 3.239 -12.896 0.600 1.00 82.81 162 LEU A O 1
ATOM 1256 N N . TRP A 1 163 ? 4.493 -11.390 1.682 1.00 87.19 163 TRP A N 1
ATOM 1257 C CA . TRP A 1 163 ? 4.713 -12.199 2.874 1.00 87.19 163 TRP A CA 1
ATOM 1258 C C . TRP A 1 163 ? 4.008 -11.572 4.075 1.00 87.19 163 TRP A C 1
ATOM 1260 O O . TRP A 1 163 ? 3.930 -10.348 4.187 1.00 87.19 163 TRP A O 1
ATOM 1270 N N . ALA A 1 164 ? 3.520 -12.412 4.983 1.00 84.75 164 ALA A N 1
ATOM 1271 C CA . ALA A 1 164 ? 3.005 -11.987 6.274 1.00 84.75 164 ALA A CA 1
ATOM 1272 C C . ALA A 1 164 ? 3.613 -12.828 7.392 1.00 84.75 164 ALA A C 1
ATOM 1274 O O . ALA A 1 164 ? 3.846 -14.026 7.244 1.00 84.75 164 ALA A O 1
ATOM 1275 N N . ALA A 1 165 ? 3.826 -12.183 8.540 1.00 83.25 165 ALA A N 1
ATOM 1276 C CA . ALA A 1 165 ? 4.315 -12.840 9.748 1.00 83.25 165 ALA A CA 1
ATOM 1277 C C . ALA A 1 165 ? 3.295 -13.820 10.355 1.00 83.25 165 ALA A C 1
ATOM 1279 O O . ALA A 1 165 ? 3.662 -14.662 11.172 1.00 83.25 165 ALA A O 1
ATOM 1280 N N . GLN A 1 166 ? 2.022 -13.698 9.974 1.00 79.38 166 GLN A N 1
ATOM 1281 C CA . GLN A 1 166 ? 0.941 -14.604 10.345 1.00 79.38 166 GLN A CA 1
ATOM 1282 C C . GLN A 1 166 ? 0.322 -15.199 9.071 1.00 79.38 166 GLN A C 1
ATOM 1284 O O . GLN A 1 166 ? 0.327 -14.524 8.038 1.00 79.38 166 GLN A O 1
ATOM 1289 N N . PRO A 1 167 ? -0.195 -16.442 9.114 1.00 77.62 167 PRO A N 1
ATOM 1290 C CA . PRO A 1 167 ? -0.916 -17.026 7.987 1.00 77.62 167 PRO A CA 1
ATOM 1291 C C . PRO A 1 167 ? -2.130 -16.182 7.582 1.00 77.62 167 PRO A C 1
ATOM 1293 O O . PRO A 1 167 ? -2.759 -15.546 8.424 1.00 77.62 167 PRO A O 1
ATOM 1296 N N . TRP A 1 168 ? -2.469 -16.208 6.294 1.00 79.88 168 TRP A N 1
ATOM 1297 C CA . TRP A 1 168 ? -3.696 -15.602 5.780 1.00 79.88 168 TRP A CA 1
ATOM 1298 C C . TRP A 1 168 ? -4.888 -16.521 6.060 1.00 79.88 168 TRP A C 1
ATOM 1300 O O . TRP A 1 168 ? -4.810 -17.713 5.761 1.00 79.88 168 TRP A O 1
ATOM 1310 N N . ASP A 1 169 ? -5.986 -15.970 6.583 1.00 78.19 169 ASP A N 1
ATOM 1311 C CA . ASP A 1 169 ? -7.232 -16.725 6.792 1.00 78.19 169 ASP A CA 1
ATOM 1312 C C . ASP A 1 169 ? -7.933 -17.055 5.460 1.00 78.19 169 ASP A C 1
ATOM 1314 O O . ASP A 1 169 ? -8.551 -18.109 5.313 1.00 78.19 169 ASP A O 1
ATOM 1318 N N . ASP A 1 170 ? -7.813 -16.162 4.474 1.00 76.25 170 ASP A N 1
ATOM 1319 C CA . ASP A 1 170 ? -8.250 -16.340 3.093 1.00 76.25 170 ASP A CA 1
ATOM 1320 C C . ASP A 1 170 ? -7.378 -15.543 2.113 1.00 76.25 170 ASP A C 1
ATOM 1322 O O . ASP A 1 170 ? -6.684 -14.591 2.473 1.00 76.25 170 ASP A O 1
ATOM 1326 N N . PHE A 1 171 ? -7.425 -15.926 0.838 1.00 77.19 171 PHE A N 1
ATOM 1327 C CA . PHE A 1 171 ? -6.834 -15.149 -0.246 1.00 77.19 171 PHE A CA 1
ATOM 1328 C C . PHE A 1 171 ? -7.632 -15.321 -1.539 1.00 77.19 171 PHE A C 1
ATOM 1330 O O . PHE A 1 171 ? -8.358 -16.296 -1.731 1.00 77.19 171 PHE A O 1
ATOM 1337 N N . GLY A 1 172 ? -7.490 -14.357 -2.446 1.00 74.75 172 GLY A N 1
ATOM 1338 C CA . GLY A 1 172 ? -8.124 -14.383 -3.756 1.00 74.75 172 GLY A CA 1
ATOM 1339 C C . GLY A 1 172 ? -7.316 -13.586 -4.771 1.00 74.75 172 GLY A C 1
ATOM 1340 O O . GLY A 1 172 ? -6.622 -12.633 -4.419 1.00 74.75 172 GLY A O 1
ATOM 1341 N N . ILE A 1 173 ? -7.402 -13.988 -6.038 1.00 73.50 173 ILE A N 1
ATOM 1342 C CA . ILE A 1 173 ? -6.782 -13.296 -7.171 1.00 73.50 173 ILE A CA 1
ATOM 1343 C C . ILE A 1 173 ? -7.894 -13.007 -8.173 1.00 73.50 173 ILE A C 1
ATOM 1345 O O . ILE A 1 173 ? -8.630 -13.912 -8.567 1.00 73.50 173 ILE A O 1
ATOM 1349 N N . ALA A 1 174 ? -8.021 -11.749 -8.579 1.00 72.69 174 ALA A N 1
ATOM 1350 C CA . ALA A 1 174 ? -9.028 -11.311 -9.533 1.00 72.69 174 ALA A CA 1
ATOM 1351 C C . ALA A 1 174 ? -8.404 -10.382 -10.576 1.00 72.69 174 ALA A C 1
ATOM 1353 O O . ALA A 1 174 ? -7.482 -9.624 -10.276 1.00 72.69 174 ALA A O 1
ATOM 1354 N N . ALA A 1 175 ? -8.929 -10.432 -11.801 1.00 69.25 175 ALA A N 1
ATOM 1355 C CA . ALA A 1 175 ? -8.643 -9.420 -12.807 1.00 69.25 175 ALA A CA 1
ATOM 1356 C C . ALA A 1 175 ? -9.512 -8.179 -12.540 1.00 69.25 175 ALA A C 1
ATOM 1358 O O . ALA A 1 175 ? -10.728 -8.294 -12.377 1.00 69.25 175 ALA A O 1
ATOM 1359 N N . GLY A 1 176 ? -8.895 -6.996 -12.524 1.00 65.38 176 GLY A N 1
ATOM 1360 C CA . GLY A 1 176 ? -9.577 -5.728 -12.253 1.00 65.38 176 GLY A CA 1
ATOM 1361 C C . GLY A 1 176 ? -9.599 -5.339 -10.771 1.00 65.38 176 GLY A C 1
ATOM 1362 O O . GLY A 1 176 ? -8.912 -5.926 -9.941 1.00 65.38 176 GLY A O 1
ATOM 1363 N N . ALA A 1 177 ? -10.355 -4.289 -10.442 1.00 62.47 177 ALA A N 1
ATOM 1364 C CA . ALA A 1 177 ? -10.425 -3.789 -9.071 1.00 62.47 177 ALA A CA 1
ATOM 1365 C C . ALA A 1 177 ? -11.097 -4.822 -8.142 1.00 62.47 177 ALA A C 1
ATOM 1367 O O . ALA A 1 177 ? -12.099 -5.423 -8.544 1.00 62.47 177 ALA A O 1
ATOM 1368 N N . PRO A 1 178 ? -10.619 -4.988 -6.893 1.00 65.38 178 PRO A N 1
ATOM 1369 C CA . PRO A 1 178 ? -11.309 -5.818 -5.916 1.00 65.38 178 PRO A CA 1
ATOM 1370 C C . PRO A 1 178 ? -12.741 -5.311 -5.745 1.00 65.38 178 PRO A C 1
ATOM 1372 O O . PRO A 1 178 ? -12.973 -4.115 -5.532 1.00 65.38 178 PRO A O 1
ATOM 1375 N N . THR A 1 179 ? -13.718 -6.209 -5.846 1.00 63.41 179 THR A N 1
ATOM 1376 C CA . THR A 1 179 ? -15.113 -5.841 -5.611 1.00 63.41 179 THR A CA 1
ATOM 1377 C C . THR A 1 179 ? -15.298 -5.561 -4.121 1.00 63.41 179 THR A C 1
ATOM 1379 O O . THR A 1 179 ? -14.828 -6.315 -3.268 1.00 63.41 179 THR A O 1
ATOM 1382 N N . ARG A 1 180 ? -15.992 -4.465 -3.781 1.00 65.38 180 ARG A N 1
ATOM 1383 C CA . ARG A 1 180 ? -16.369 -4.171 -2.382 1.00 65.38 180 ARG A CA 1
ATOM 1384 C C . ARG A 1 180 ? -17.103 -5.346 -1.741 1.00 65.38 180 ARG A C 1
ATOM 1386 O O . ARG A 1 180 ? -16.926 -5.593 -0.556 1.00 65.38 180 ARG A O 1
ATOM 1393 N N . ASP A 1 181 ? -17.864 -6.081 -2.543 1.00 71.62 181 ASP A N 1
ATOM 1394 C CA . ASP A 1 181 ? -18.591 -7.267 -2.109 1.00 71.62 181 ASP A CA 1
ATOM 1395 C C . ASP A 1 181 ? -17.649 -8.360 -1.597 1.00 71.62 181 ASP A C 1
ATOM 1397 O O . ASP A 1 181 ? -17.954 -8.975 -0.583 1.00 71.62 181 ASP A O 1
ATOM 1401 N N . TRP A 1 182 ? -16.487 -8.570 -2.228 1.00 72.38 182 TRP A N 1
ATOM 1402 C CA . TRP A 1 182 ? -15.490 -9.524 -1.733 1.00 72.38 182 TRP A CA 1
ATOM 1403 C C . TRP A 1 182 ? -14.872 -9.065 -0.408 1.00 72.38 182 TRP A C 1
ATOM 1405 O O . TRP A 1 182 ? -14.776 -9.845 0.533 1.00 72.38 182 TRP A O 1
ATOM 1415 N N . LEU A 1 183 ? -14.536 -7.776 -0.284 1.00 73.44 183 LEU A N 1
ATOM 1416 C CA . LEU A 1 183 ? -13.997 -7.213 0.963 1.00 73.44 183 LEU A CA 1
ATOM 1417 C C . LEU A 1 183 ? -15.007 -7.221 2.120 1.00 73.44 183 LEU A C 1
ATOM 1419 O O . LEU A 1 183 ? -14.605 -7.197 3.282 1.00 73.44 183 LEU A O 1
ATOM 1423 N N . ALA A 1 184 ? -16.302 -7.232 1.804 1.00 68.88 184 ALA A N 1
ATOM 1424 C CA . ALA A 1 184 ? -17.391 -7.312 2.771 1.00 68.88 184 ALA A CA 1
ATOM 1425 C C . ALA A 1 184 ? -17.783 -8.757 3.131 1.00 68.88 184 ALA A C 1
ATOM 1427 O O . ALA A 1 184 ? -18.558 -8.964 4.066 1.00 68.88 184 ALA A O 1
ATOM 1428 N N . GLN A 1 185 ? -17.281 -9.759 2.405 1.00 66.75 185 GLN A N 1
ATOM 1429 C CA . GLN A 1 185 ? -17.527 -11.164 2.718 1.00 66.75 185 GLN A CA 1
ATOM 1430 C C . GLN A 1 185 ? -16.643 -11.617 3.885 1.00 66.75 185 GLN A C 1
ATOM 1432 O O . GLN A 1 185 ? -15.509 -11.168 4.046 1.00 66.75 185 GLN A O 1
ATOM 1437 N N . ALA A 1 186 ? -17.156 -12.529 4.713 1.00 53.88 186 ALA A N 1
ATOM 1438 C CA . ALA A 1 186 ? -16.317 -13.268 5.652 1.00 53.88 186 ALA A CA 1
ATOM 1439 C C . ALA A 1 186 ? -15.347 -14.160 4.866 1.00 53.88 186 ALA A C 1
ATOM 1441 O O . ALA A 1 186 ? -15.692 -14.617 3.775 1.00 53.88 186 ALA A O 1
ATOM 1442 N N . ALA A 1 187 ? -14.150 -14.384 5.408 1.00 45.12 187 ALA A N 1
ATOM 1443 C CA . ALA A 1 187 ? -13.116 -15.177 4.760 1.00 45.12 187 ALA A CA 1
ATOM 1444 C C . ALA A 1 187 ? -13.662 -16.559 4.367 1.00 45.12 187 ALA A C 1
ATOM 1446 O O . ALA A 1 187 ? -14.055 -17.315 5.262 1.00 45.12 187 ALA A O 1
ATOM 1447 N N . PRO A 1 188 ? -13.774 -16.900 3.065 1.00 47.69 188 PRO A N 1
ATOM 1448 C CA . PRO A 1 188 ? -14.144 -18.248 2.693 1.00 47.69 188 PRO A CA 1
ATOM 1449 C C . PRO A 1 188 ? -12.979 -19.148 3.091 1.00 47.69 188 PRO A C 1
ATOM 1451 O O . PRO A 1 188 ? -11.874 -18.998 2.576 1.00 47.69 188 PRO A O 1
ATOM 1454 N N . GLY A 1 189 ? -13.232 -20.065 4.028 1.00 41.19 189 GLY A N 1
ATOM 1455 C CA . GLY A 1 189 ? -12.270 -21.099 4.386 1.00 41.19 189 GLY A CA 1
ATOM 1456 C C . GLY A 1 189 ? -11.801 -21.794 3.113 1.00 41.19 189 GLY A C 1
ATOM 1457 O O . GLY A 1 189 ? -12.620 -22.297 2.339 1.00 41.19 189 GLY A O 1
ATOM 1458 N N . LEU A 1 190 ? -10.495 -21.744 2.863 1.00 38.81 190 LEU A N 1
ATOM 1459 C CA . LEU A 1 190 ? -9.905 -22.363 1.686 1.00 38.81 190 LEU A CA 1
ATOM 1460 C C . LEU A 1 190 ? -10.236 -23.865 1.669 1.00 38.81 190 LEU A C 1
ATOM 1462 O O . LEU A 1 190 ? -10.272 -24.500 2.728 1.00 38.81 190 LEU A O 1
ATOM 1466 N N . PRO A 1 191 ? -10.472 -24.465 0.489 1.00 35.19 191 PRO A N 1
ATOM 1467 C CA . PRO A 1 191 ? -10.475 -25.916 0.375 1.00 35.19 191 PRO A CA 1
ATOM 1468 C C . PRO A 1 191 ? -9.102 -26.461 0.797 1.00 35.19 191 PRO A C 1
ATOM 1470 O O . PRO A 1 191 ? -8.083 -25.820 0.561 1.00 35.19 191 PRO A O 1
ATOM 1473 N N . GLU A 1 192 ? -9.069 -27.661 1.384 1.00 34.41 192 GLU A N 1
ATOM 1474 C CA . GLU A 1 192 ? -7.869 -28.285 1.984 1.00 34.41 192 GLU A CA 1
ATOM 1475 C C . GLU A 1 192 ? -6.670 -28.462 1.020 1.00 34.41 192 GLU A C 1
ATOM 1477 O O . GLU A 1 192 ? -5.581 -28.853 1.445 1.00 34.41 192 GLU A O 1
ATOM 1482 N N . HIS A 1 193 ? -6.833 -28.145 -0.268 1.00 36.12 193 HIS A N 1
ATOM 1483 C CA . HIS A 1 193 ? -5.799 -28.195 -1.295 1.00 36.12 193 HIS A CA 1
ATOM 1484 C C . HIS A 1 193 ? -5.900 -26.972 -2.225 1.00 36.12 193 HIS A C 1
ATOM 1486 O O . HIS A 1 193 ? -6.775 -26.927 -3.093 1.00 36.12 193 HIS A O 1
ATOM 1492 N N . GLY A 1 194 ? -4.993 -26.004 -2.061 1.00 32.88 194 GLY A N 1
ATOM 1493 C CA . GLY A 1 194 ? -4.850 -24.837 -2.939 1.00 32.88 194 GLY A CA 1
ATOM 1494 C C . GLY A 1 194 ? -3.830 -23.839 -2.426 1.00 32.88 194 GLY A C 1
ATOM 1495 O O . GLY A 1 194 ? -4.261 -22.899 -1.731 1.00 32.88 194 GLY A O 1
#

Sequence (194 aa):
MPFPPDDYTPHGYLDVPAHTRKLNPLGVLRSHDAGFRWHFPAFAGMYGGRRESYRASLRVALDGALVLRDFAHASSPYHSKDLFTFALEQGAARCTATYQLLGNDTLHLHLDAHGAARIAMVAEYERVLAANGEWGESGLVGRATAEGQVLQGFEDGEAFVLWAAQPWDDFGIAAGAPTRDWLAQAAPGLPEHG

Organism: NCBI:txid186479

pLDDT: mean 73.8, std 16.93, range [32.88, 96.88]

Radius of gyration: 17.6 Å; chains: 1; bounding box: 39×48×48 Å